Protein AF-A0A0V0THY7-F1 (afdb_monomer_lite)

Sequence (205 aa):
MLHLTCLDHGLHRIAEHIRCLFPDVDRLISNVKKVFLKAPSRVQLFKEMAPEIPLTPQPVLTRWGTWLSAVFYYAANFKKIQEIISCFEEEEESAAVKIIHEIMQKESLRCDLVFIANFANFVQAFTFLEIRSETLVDRLQVFDKVINNIHKIPGIVGEDIKTNKDLKEIKSIAEVLTGKSNAQLIGMNTESAVCFKYAPVTSAE

Radius of gyration: 20.31 Å; chains: 1; bounding box: 50×38×59 Å

Foldseek 3Di:
DCALCLLLVLLLVLLVVLCVVQVLLVLLLVLLLVVPVPDVVLVVLLCVLCVPQDPQQDDDPSDSLSSLVNLVSCLVCVVSVLVSLVVPPPPDDSPSSVSNNVSSPDPVNNVSSVLSVLQNLVSVLNVVSPDQPDDPVVNLVSSVVNLVSLCPRDDDSSVVSNPDPSSVQSVLLSCLLVPPPPRDHPPDDPVVSVCNVVPDSDDDD

pLDDT: mean 81.64, std 14.01, range [34.75, 96.56]

Structure (mmCIF, N/CA/C/O backbone):
data_AF-A0A0V0THY7-F1
#
_entry.id   AF-A0A0V0THY7-F1
#
loop_
_atom_site.group_PDB
_atom_site.id
_atom_site.type_symbol
_atom_site.label_atom_id
_atom_site.label_alt_id
_atom_site.label_comp_id
_atom_site.label_asym_id
_atom_site.label_entity_id
_atom_site.label_seq_id
_atom_site.pdbx_PDB_ins_code
_atom_site.Cartn_x
_atom_site.Cartn_y
_atom_site.Cartn_z
_atom_site.occupancy
_atom_site.B_iso_or_equiv
_atom_site.auth_seq_id
_atom_site.auth_comp_id
_atom_site.auth_asym_id
_atom_site.auth_atom_id
_atom_site.pdbx_PDB_model_num
ATOM 1 N N . MET A 1 1 ? 24.610 -14.086 -8.413 1.00 42.88 1 MET A N 1
ATOM 2 C CA . MET A 1 1 ? 23.145 -14.051 -8.191 1.00 42.88 1 MET A CA 1
ATOM 3 C C . MET A 1 1 ? 22.636 -12.601 -8.194 1.00 42.88 1 MET A C 1
ATOM 5 O O . MET A 1 1 ? 22.055 -12.150 -7.221 1.00 42.88 1 MET A O 1
ATOM 9 N N . LEU A 1 2 ? 22.914 -11.839 -9.262 1.00 39.69 2 LEU A N 1
ATOM 10 C CA . LEU A 1 2 ? 22.803 -10.366 -9.269 1.00 39.69 2 LEU A CA 1
ATOM 11 C C . LEU A 1 2 ? 21.855 -9.829 -10.362 1.00 39.69 2 LEU A C 1
ATOM 13 O O . LEU A 1 2 ? 21.766 -8.625 -10.550 1.00 39.69 2 LEU A O 1
ATOM 17 N N . HIS A 1 3 ? 21.156 -10.705 -11.097 1.00 52.78 3 HIS A N 1
ATOM 18 C CA . HIS A 1 3 ? 20.514 -10.328 -12.366 1.00 52.78 3 HIS A CA 1
ATOM 19 C C . HIS A 1 3 ? 18.993 -10.123 -12.276 1.00 52.78 3 HIS A C 1
ATOM 21 O O . HIS A 1 3 ? 18.486 -9.119 -12.767 1.00 52.78 3 HIS A O 1
ATOM 27 N N . LEU A 1 4 ? 18.260 -11.002 -11.582 1.00 49.53 4 LEU A N 1
ATOM 28 C CA . LEU A 1 4 ? 16.831 -10.799 -11.293 1.00 49.53 4 LEU A CA 1
ATOM 29 C C . LEU A 1 4 ? 16.615 -9.794 -10.152 1.00 49.53 4 LEU A C 1
ATOM 31 O O . LEU A 1 4 ? 15.640 -9.044 -10.144 1.00 49.53 4 LEU A O 1
ATOM 35 N N . THR A 1 5 ? 17.585 -9.726 -9.238 1.00 55.22 5 THR A N 1
ATOM 36 C CA . THR A 1 5 ? 17.587 -8.772 -8.135 1.00 55.22 5 THR A CA 1
ATOM 37 C C . THR A 1 5 ? 17.574 -7.339 -8.639 1.00 55.22 5 THR A C 1
ATOM 39 O O . THR A 1 5 ? 16.954 -6.533 -7.990 1.00 55.22 5 THR A O 1
ATOM 42 N N . CYS A 1 6 ? 18.170 -6.975 -9.780 1.00 65.69 6 CYS A N 1
ATOM 43 C CA . CYS A 1 6 ? 18.199 -5.566 -10.206 1.00 65.69 6 CYS A CA 1
ATOM 44 C C . CYS A 1 6 ? 16.826 -5.016 -10.629 1.00 65.69 6 CYS A C 1
ATOM 46 O O . CYS A 1 6 ? 16.474 -3.912 -10.219 1.00 65.69 6 CYS A O 1
ATOM 48 N N . LEU A 1 7 ? 16.043 -5.770 -11.413 1.00 71.75 7 LEU A N 1
ATOM 49 C CA . LEU A 1 7 ? 14.697 -5.340 -11.826 1.00 71.75 7 LEU A CA 1
ATOM 50 C C . LEU A 1 7 ? 13.728 -5.366 -10.645 1.00 71.75 7 LEU A C 1
ATOM 52 O O . LEU A 1 7 ? 12.996 -4.405 -10.425 1.00 71.75 7 LEU A O 1
ATOM 56 N N . ASP A 1 8 ? 13.762 -6.448 -9.866 1.00 73.06 8 ASP A N 1
ATOM 57 C CA . ASP A 1 8 ? 12.904 -6.601 -8.698 1.00 73.06 8 ASP A CA 1
ATOM 58 C C . ASP A 1 8 ? 13.264 -5.591 -7.598 1.00 73.06 8 ASP A C 1
ATOM 60 O O . ASP A 1 8 ? 12.396 -4.902 -7.075 1.00 73.06 8 ASP A O 1
ATOM 64 N N . HIS A 1 9 ? 14.551 -5.398 -7.302 1.00 76.12 9 HIS A N 1
ATOM 65 C CA . HIS A 1 9 ? 15.022 -4.388 -6.349 1.00 76.12 9 HIS A CA 1
ATOM 66 C C . HIS A 1 9 ? 14.710 -2.973 -6.827 1.00 76.12 9 HIS A C 1
ATOM 68 O O . HIS A 1 9 ? 14.310 -2.128 -6.032 1.00 76.12 9 HIS A O 1
ATOM 74 N N . GLY A 1 10 ? 14.849 -2.706 -8.125 1.00 79.25 10 GLY A N 1
ATOM 75 C CA . GLY A 1 10 ? 14.440 -1.439 -8.705 1.00 79.25 10 GLY A CA 1
ATOM 76 C C . GLY A 1 10 ? 12.942 -1.182 -8.526 1.00 79.25 10 GLY A C 1
ATOM 77 O O . GLY A 1 10 ? 12.543 -0.109 -8.071 1.00 79.25 10 GLY A O 1
ATOM 78 N N . LEU A 1 11 ? 12.107 -2.184 -8.812 1.00 81.81 11 LEU A N 1
ATOM 79 C CA . LEU A 1 11 ? 10.667 -2.088 -8.609 1.00 81.81 11 LEU A CA 1
ATOM 80 C C . LEU A 1 11 ? 10.317 -1.909 -7.124 1.00 81.81 11 LEU A C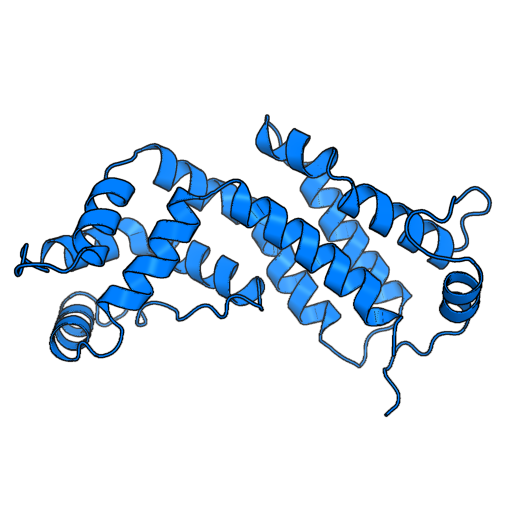 1
ATOM 82 O O . LEU A 1 11 ? 9.481 -1.068 -6.800 1.00 81.81 11 LEU A O 1
ATOM 86 N N . HIS A 1 12 ? 11.003 -2.619 -6.223 1.00 83.25 12 HIS A N 1
ATOM 87 C CA . HIS A 1 12 ? 10.893 -2.447 -4.773 1.00 83.25 12 HIS A CA 1
ATOM 88 C C . HIS A 1 12 ? 11.273 -1.029 -4.323 1.00 83.25 12 HIS A C 1
ATOM 90 O O . HIS A 1 12 ? 10.599 -0.472 -3.462 1.00 83.25 12 HIS A O 1
ATOM 96 N N . ARG A 1 13 ? 12.304 -0.410 -4.909 1.00 85.19 13 ARG A N 1
ATOM 97 C CA . ARG A 1 13 ? 12.695 0.975 -4.594 1.00 85.19 13 ARG A CA 1
ATOM 98 C C . ARG A 1 13 ? 11.653 1.993 -5.055 1.00 85.19 13 ARG A C 1
ATOM 100 O O . ARG A 1 13 ? 11.342 2.916 -4.307 1.00 85.19 13 ARG A O 1
ATOM 107 N N . ILE A 1 14 ? 11.062 1.804 -6.237 1.00 87.75 14 ILE A N 1
ATOM 108 C CA . ILE A 1 14 ? 9.940 2.636 -6.709 1.00 87.75 14 ILE A CA 1
ATOM 109 C C . I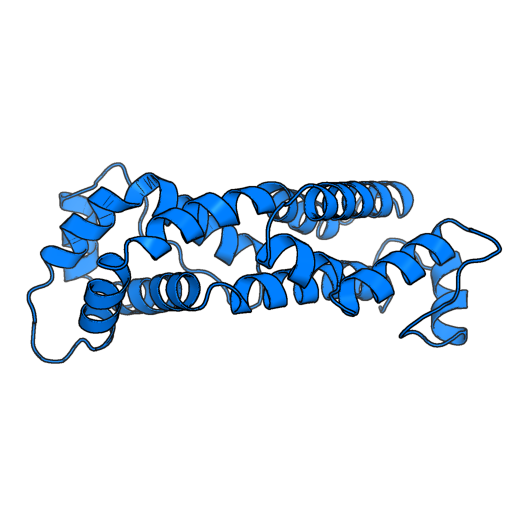LE A 1 14 ? 8.736 2.487 -5.773 1.00 87.75 14 ILE A C 1
ATOM 111 O O . ILE A 1 14 ? 8.129 3.474 -5.370 1.00 87.75 14 ILE A O 1
ATOM 115 N N . ALA A 1 15 ? 8.405 1.251 -5.414 1.00 88.62 15 ALA A N 1
ATOM 116 C CA . ALA A 1 15 ? 7.354 0.918 -4.463 1.00 88.62 15 ALA A CA 1
ATOM 117 C C . ALA A 1 15 ? 7.559 1.594 -3.095 1.00 88.62 15 ALA A C 1
ATOM 119 O O . ALA A 1 15 ? 6.645 2.204 -2.538 1.00 88.62 15 ALA A O 1
ATOM 120 N N . GLU A 1 16 ? 8.780 1.532 -2.574 1.00 89.56 16 GLU A N 1
ATOM 121 C CA . GLU A 1 16 ? 9.154 2.180 -1.322 1.00 89.56 16 GLU A CA 1
ATOM 122 C C . GLU A 1 16 ? 9.045 3.705 -1.414 1.00 89.56 16 GLU A C 1
ATOM 124 O O . GLU A 1 16 ? 8.504 4.345 -0.514 1.00 89.56 16 GLU A O 1
ATOM 129 N N . HIS A 1 17 ? 9.471 4.293 -2.535 1.00 91.12 17 HIS A N 1
ATOM 130 C CA . HIS A 1 17 ? 9.281 5.718 -2.799 1.00 91.12 17 HIS A CA 1
ATOM 131 C C . HIS A 1 17 ? 7.798 6.100 -2.781 1.00 91.12 17 HIS A C 1
ATOM 133 O O . HIS A 1 17 ? 7.419 7.036 -2.085 1.00 91.12 17 HIS A O 1
ATOM 139 N N . ILE A 1 18 ? 6.938 5.328 -3.455 1.00 91.38 18 ILE A N 1
ATOM 140 C CA . ILE A 1 18 ? 5.481 5.528 -3.431 1.00 91.38 18 ILE A CA 1
ATOM 141 C C . ILE A 1 18 ? 4.950 5.467 -1.996 1.00 91.38 18 ILE A C 1
ATOM 143 O O . ILE A 1 18 ? 4.190 6.342 -1.597 1.00 91.38 18 ILE A O 1
ATOM 147 N N . ARG A 1 19 ? 5.363 4.480 -1.192 1.00 92.25 19 ARG A N 1
ATOM 148 C CA . ARG A 1 19 ? 4.960 4.369 0.222 1.00 92.25 19 ARG A CA 1
ATOM 149 C C . ARG A 1 19 ? 5.307 5.637 1.010 1.00 92.25 19 ARG A C 1
ATOM 151 O O . ARG A 1 19 ? 4.474 6.129 1.769 1.00 92.25 19 ARG A O 1
ATOM 158 N N . CYS A 1 20 ? 6.498 6.192 0.790 1.00 92.44 20 CYS A N 1
ATOM 159 C CA . CYS A 1 20 ? 6.954 7.430 1.426 1.00 92.44 20 CYS A CA 1
ATOM 160 C C . CYS A 1 20 ? 6.138 8.670 1.024 1.00 92.44 20 CYS A C 1
ATOM 162 O O . CYS A 1 20 ? 6.066 9.613 1.810 1.00 92.44 20 CYS A O 1
ATOM 164 N N . LEU A 1 21 ? 5.491 8.667 -0.147 1.00 94.06 21 LEU A N 1
ATOM 165 C CA . LEU A 1 21 ? 4.584 9.743 -0.569 1.00 94.06 21 LEU A CA 1
ATOM 166 C C . LEU A 1 21 ? 3.245 9.728 0.188 1.00 94.06 21 LEU A C 1
ATOM 168 O O . LEU A 1 21 ? 2.545 10.738 0.187 1.00 94.06 21 LEU A O 1
ATOM 172 N N . PHE A 1 22 ? 2.906 8.628 0.874 1.00 95.50 22 PHE A N 1
ATOM 173 C CA . PHE A 1 22 ? 1.650 8.459 1.619 1.00 95.50 22 PHE A CA 1
ATOM 174 C C . PHE A 1 22 ? 1.883 8.136 3.106 1.00 95.50 22 PHE A C 1
ATOM 176 O O . PHE A 1 22 ? 1.467 7.078 3.598 1.00 95.50 22 PHE A O 1
ATOM 183 N N . PRO A 1 23 ? 2.523 9.042 3.869 1.00 95.38 23 PRO A N 1
ATOM 184 C CA . PRO A 1 23 ? 2.918 8.775 5.250 1.00 95.38 23 PRO A CA 1
ATOM 185 C C . PRO A 1 23 ? 1.729 8.518 6.185 1.00 95.38 23 PRO A C 1
ATOM 187 O O . PRO A 1 23 ? 1.851 7.732 7.120 1.00 95.38 23 PRO A O 1
ATOM 190 N N . ASP A 1 24 ? 0.566 9.134 5.949 1.00 96.50 24 ASP A N 1
ATOM 191 C CA . ASP A 1 24 ? -0.627 8.889 6.769 1.00 96.50 24 ASP A CA 1
ATOM 192 C C . ASP A 1 24 ? -1.212 7.488 6.539 1.00 96.50 24 ASP A C 1
ATOM 194 O O . ASP A 1 24 ? -1.604 6.826 7.501 1.00 96.50 24 ASP A O 1
ATOM 198 N N . VAL A 1 25 ? -1.200 6.988 5.298 1.00 95.75 25 VAL A N 1
ATOM 199 C CA . VAL A 1 25 ? -1.612 5.609 4.983 1.00 95.75 25 VAL A CA 1
ATOM 200 C C . VAL A 1 25 ? -0.653 4.606 5.626 1.00 95.75 25 VAL A C 1
ATOM 202 O O . VAL A 1 25 ? -1.084 3.630 6.242 1.00 95.75 25 VAL A O 1
ATOM 205 N N . ASP A 1 26 ? 0.652 4.864 5.555 1.00 94.94 26 ASP A N 1
ATOM 206 C CA . ASP A 1 26 ? 1.656 4.009 6.188 1.00 94.94 26 ASP A CA 1
ATOM 207 C C . ASP A 1 26 ? 1.546 4.000 7.724 1.00 94.94 26 ASP A C 1
ATOM 209 O O . ASP A 1 26 ? 1.578 2.944 8.375 1.00 94.94 26 ASP A O 1
ATOM 213 N N . ARG A 1 27 ? 1.327 5.175 8.325 1.00 95.06 27 ARG A N 1
ATOM 214 C CA . ARG A 1 27 ? 1.059 5.308 9.762 1.00 95.06 27 ARG A CA 1
ATOM 215 C C . ARG A 1 27 ? -0.236 4.608 10.159 1.00 95.06 27 ARG A C 1
ATOM 217 O O . ARG A 1 27 ? -0.250 3.967 11.208 1.00 95.06 27 ARG A O 1
ATOM 224 N N . LEU A 1 28 ? -1.293 4.682 9.351 1.00 95.06 28 LEU A N 1
ATOM 225 C CA . LEU A 1 28 ? -2.534 3.952 9.601 1.00 95.06 28 LEU A CA 1
ATOM 226 C C . LEU A 1 28 ? -2.258 2.446 9.672 1.00 95.06 28 LEU A C 1
ATOM 228 O O . LEU A 1 28 ? -2.525 1.812 10.691 1.00 95.06 28 LEU A O 1
ATOM 232 N N . ILE A 1 29 ? -1.672 1.889 8.613 1.00 93.31 29 ILE A N 1
ATOM 233 C CA . ILE A 1 29 ? -1.407 0.453 8.479 1.00 93.31 29 ILE A CA 1
ATOM 234 C C . ILE A 1 29 ? -0.552 -0.062 9.645 1.00 93.31 29 ILE A C 1
ATOM 236 O O . ILE A 1 29 ? -0.879 -1.074 10.275 1.00 93.31 29 ILE A O 1
ATOM 240 N N . SER A 1 30 ? 0.537 0.642 9.956 1.00 92.50 30 SER A N 1
ATOM 241 C CA . SER A 1 30 ? 1.466 0.242 11.015 1.00 92.50 30 SER A CA 1
ATOM 242 C C . SER A 1 30 ? 0.859 0.341 12.417 1.00 92.50 30 SER A C 1
ATOM 244 O O . SER A 1 30 ? 1.149 -0.513 13.257 1.00 92.50 30 SER A O 1
ATOM 246 N N . ASN A 1 31 ? 0.008 1.334 12.695 1.00 92.94 31 ASN A N 1
ATOM 247 C CA . ASN A 1 31 ? -0.620 1.473 14.011 1.00 92.94 31 ASN A CA 1
ATOM 248 C C . ASN A 1 31 ? -1.821 0.547 14.186 1.00 92.94 31 ASN A C 1
ATOM 250 O O . ASN A 1 31 ? -1.950 -0.039 15.258 1.00 92.94 31 ASN A O 1
ATOM 254 N N . VAL A 1 32 ? -2.641 0.320 13.154 1.00 91.38 32 VAL A N 1
ATOM 255 C CA . VAL A 1 32 ? -3.732 -0.664 13.240 1.00 91.38 32 VAL A CA 1
ATOM 256 C C . VAL A 1 32 ? -3.167 -2.049 13.551 1.00 91.38 32 VAL A C 1
ATOM 258 O O . VAL A 1 32 ? -3.656 -2.730 14.451 1.00 91.38 32 VAL A O 1
ATOM 261 N N . LYS A 1 33 ? -2.057 -2.428 12.904 1.00 89.25 33 LYS A N 1
ATOM 262 C CA . LYS A 1 33 ? -1.319 -3.649 13.246 1.00 89.25 33 LYS A CA 1
ATOM 263 C C . LYS A 1 33 ? -0.993 -3.730 14.742 1.00 89.25 33 LYS A C 1
ATOM 265 O O . LYS A 1 33 ? -1.234 -4.771 15.343 1.00 89.25 33 LYS A O 1
ATOM 270 N N . LYS A 1 34 ? -0.490 -2.650 15.354 1.00 89.88 34 LYS A N 1
ATOM 271 C CA . LYS A 1 34 ? -0.167 -2.607 16.794 1.00 89.88 34 LYS A CA 1
ATOM 272 C C . LYS A 1 34 ? -1.400 -2.751 17.683 1.00 89.88 34 LYS A C 1
ATOM 274 O O . LYS A 1 34 ? -1.302 -3.409 18.709 1.00 89.88 34 LYS A O 1
ATOM 279 N N . VAL A 1 35 ? -2.537 -2.166 17.299 1.00 89.75 35 VAL A N 1
ATOM 280 C CA . VAL A 1 35 ? -3.776 -2.211 18.096 1.00 89.75 35 VAL A CA 1
ATOM 281 C C . VAL A 1 35 ? -4.291 -3.636 18.273 1.00 89.75 35 VAL A C 1
ATOM 283 O O . VAL A 1 35 ? -4.755 -3.979 19.358 1.00 89.75 35 VAL A O 1
ATOM 286 N N . PHE A 1 36 ? -4.175 -4.465 17.236 1.00 89.25 36 PHE A N 1
ATOM 287 C CA . PHE A 1 36 ? -4.632 -5.857 17.265 1.00 89.25 36 PHE A CA 1
ATOM 288 C C . PHE A 1 36 ? -3.540 -6.854 17.675 1.00 89.25 36 PHE A C 1
ATOM 290 O O . PHE A 1 36 ? -3.838 -7.997 18.031 1.00 89.25 36 PHE A O 1
ATOM 297 N N . LEU A 1 37 ? -2.267 -6.449 17.645 1.00 87.00 37 LEU A N 1
ATOM 298 C CA . LEU A 1 37 ? -1.152 -7.313 18.010 1.00 87.00 37 LEU A CA 1
ATOM 299 C C . LEU A 1 37 ? -1.196 -7.632 19.509 1.00 87.00 37 LEU A C 1
ATOM 301 O O . LEU A 1 37 ? -1.046 -6.745 20.341 1.00 87.00 37 LEU A O 1
ATOM 305 N N . LYS A 1 38 ? -1.338 -8.920 19.848 1.00 82.00 38 LYS A N 1
ATOM 306 C CA . LYS A 1 38 ? -1.405 -9.414 21.239 1.00 82.00 38 LYS A CA 1
ATOM 307 C C . LYS A 1 38 ? -2.564 -8.825 22.064 1.00 82.00 38 LYS A C 1
ATOM 309 O O . LYS A 1 38 ? -2.467 -8.781 23.285 1.00 82.00 38 LYS A O 1
ATOM 314 N N . ALA A 1 39 ? -3.668 -8.438 21.422 1.00 88.00 39 ALA A N 1
ATOM 315 C CA . ALA A 1 39 ? -4.869 -7.945 22.099 1.00 88.00 39 ALA A CA 1
ATOM 316 C C . ALA A 1 39 ? -6.086 -8.852 21.812 1.00 88.00 39 ALA A C 1
ATOM 318 O O . ALA A 1 39 ? -6.900 -8.527 20.944 1.00 88.00 39 ALA A O 1
ATOM 319 N N . PRO A 1 40 ? -6.230 -10.005 22.505 1.00 91.19 40 PRO A N 1
ATOM 320 C CA . PRO A 1 40 ? -7.312 -10.957 22.246 1.00 91.19 40 PRO A CA 1
ATOM 321 C C . PRO A 1 40 ? -8.711 -10.352 22.387 1.00 91.19 40 PRO A C 1
ATOM 323 O O . PRO A 1 40 ? -9.574 -10.658 21.574 1.00 91.19 40 PRO A O 1
ATOM 326 N N . SER A 1 41 ? -8.920 -9.457 23.360 1.00 91.75 41 SER A N 1
ATOM 327 C CA . SER A 1 41 ? -10.195 -8.753 23.559 1.00 91.75 41 SER A CA 1
ATOM 328 C C . SER A 1 41 ? -10.578 -7.903 22.345 1.00 91.75 41 SER A C 1
ATOM 330 O O . SER A 1 41 ? -11.692 -8.004 21.843 1.00 91.75 41 SER A O 1
ATOM 332 N N . ARG A 1 42 ? -9.629 -7.133 21.800 1.00 91.56 42 ARG A N 1
ATOM 333 C CA . ARG A 1 42 ? -9.838 -6.301 20.602 1.00 91.56 42 ARG A CA 1
ATOM 334 C C . ARG A 1 42 ? -10.077 -7.143 19.351 1.00 91.56 42 ARG A C 1
ATOM 336 O O . ARG A 1 42 ? -10.904 -6.792 18.517 1.00 91.56 42 ARG A O 1
ATOM 343 N N . VAL A 1 43 ? -9.378 -8.273 19.230 1.00 93.81 43 VAL A N 1
ATOM 344 C CA . VAL A 1 43 ? -9.596 -9.251 18.151 1.00 93.81 43 VAL A CA 1
ATOM 345 C C . VAL A 1 43 ? -10.980 -9.896 18.251 1.00 93.81 43 VAL A C 1
ATOM 347 O O . VAL A 1 43 ? -11.623 -10.110 17.226 1.00 93.81 43 VAL A O 1
ATOM 350 N N . GLN A 1 44 ? -11.438 -10.207 19.463 1.00 94.50 44 GLN A N 1
ATOM 351 C CA . GLN A 1 44 ? -12.761 -10.774 19.697 1.00 94.50 44 GLN A CA 1
ATOM 352 C C . GLN A 1 44 ? -13.858 -9.769 19.327 1.00 94.50 44 GLN A C 1
ATOM 354 O O . GLN A 1 44 ? -14.715 -10.098 18.510 1.00 94.50 44 GLN A O 1
ATOM 359 N N . LEU A 1 45 ? -13.753 -8.523 19.804 1.00 94.00 45 LEU A N 1
ATOM 360 C CA . LEU A 1 45 ? -14.685 -7.450 19.446 1.00 94.00 45 LEU A CA 1
ATOM 361 C C . LEU A 1 45 ? -14.749 -7.231 17.929 1.00 94.00 45 LEU A C 1
ATOM 363 O O . LEU A 1 45 ? -15.830 -7.109 17.359 1.00 94.00 45 LEU A O 1
ATOM 367 N N . PHE A 1 46 ? -13.595 -7.234 17.254 1.00 95.44 46 PHE A N 1
ATOM 368 C CA . PHE A 1 46 ? -13.538 -7.125 15.796 1.00 95.44 46 PHE A CA 1
ATOM 369 C C . PHE A 1 46 ? -14.392 -8.202 15.116 1.00 95.44 46 PHE A C 1
ATOM 371 O O . PHE A 1 46 ? -15.200 -7.890 14.243 1.00 95.44 46 PHE A O 1
ATOM 378 N N . LYS A 1 47 ? -14.220 -9.469 15.515 1.00 96.00 47 LYS A N 1
ATOM 379 C CA . LYS A 1 47 ? -14.949 -10.605 14.930 1.00 96.00 47 LYS A CA 1
ATOM 380 C C . LYS A 1 47 ? -16.447 -10.546 15.214 1.00 96.00 47 LYS A C 1
ATOM 382 O O . LYS A 1 47 ? -17.228 -10.990 14.383 1.00 96.00 47 LYS A O 1
ATOM 387 N N . GLU A 1 48 ? -16.846 -10.005 16.359 1.00 96.56 48 GLU A N 1
ATOM 388 C CA . GLU A 1 48 ? -18.256 -9.822 16.715 1.00 96.56 48 GLU A CA 1
ATOM 389 C C . GLU A 1 48 ? -18.912 -8.709 15.888 1.00 96.56 48 GLU A C 1
ATOM 391 O O . GLU A 1 48 ? -20.022 -8.877 15.389 1.00 96.56 48 GLU A O 1
ATOM 396 N N . MET A 1 49 ? -18.214 -7.587 15.688 1.00 95.94 49 MET A N 1
ATOM 397 C CA . MET A 1 49 ? -18.732 -6.441 14.930 1.00 95.94 49 MET A CA 1
ATOM 398 C C . MET A 1 49 ? -18.674 -6.626 13.407 1.00 95.94 49 MET A C 1
ATOM 400 O O . MET A 1 49 ? -19.439 -5.990 12.675 1.00 95.94 49 MET A O 1
ATOM 404 N N . ALA A 1 50 ? -17.737 -7.440 12.920 1.00 95.81 50 ALA A N 1
ATOM 405 C CA . ALA A 1 50 ? -17.487 -7.658 11.501 1.00 95.81 50 ALA A CA 1
ATOM 406 C C . ALA A 1 50 ? -17.083 -9.118 11.205 1.00 95.81 50 ALA A C 1
ATOM 408 O O . ALA A 1 50 ? -15.955 -9.362 10.773 1.00 95.81 50 ALA A O 1
ATOM 409 N N . PRO A 1 51 ? -17.991 -10.094 11.394 1.00 94.81 51 PRO A N 1
ATOM 410 C CA . PRO A 1 51 ? -17.676 -11.519 11.237 1.00 94.81 51 PRO A CA 1
ATOM 411 C C . PRO A 1 51 ? -17.249 -11.900 9.811 1.00 94.81 51 PRO A C 1
ATOM 413 O O . PRO A 1 51 ? -16.427 -12.796 9.636 1.00 94.81 51 PRO A O 1
ATOM 416 N N . GLU A 1 52 ? -17.756 -11.187 8.803 1.00 95.31 52 GLU A N 1
ATOM 417 C CA . GLU A 1 52 ? -17.461 -11.426 7.382 1.00 95.31 52 GLU A CA 1
ATOM 418 C C . GLU A 1 52 ? -16.178 -10.730 6.895 1.00 95.31 52 GLU A C 1
ATOM 420 O O . GLU A 1 52 ? -15.733 -10.953 5.768 1.00 95.31 52 GLU A O 1
ATOM 425 N N . ILE A 1 53 ? -15.579 -9.857 7.713 1.00 94.19 53 ILE A N 1
ATOM 426 C CA . ILE A 1 53 ? -14.352 -9.144 7.350 1.00 94.19 53 ILE A CA 1
ATOM 427 C C . ILE A 1 53 ? -13.165 -9.905 7.951 1.00 94.19 53 ILE A C 1
ATOM 429 O O . ILE A 1 53 ? -13.132 -10.137 9.160 1.00 94.19 53 ILE A O 1
ATOM 433 N N . PRO A 1 54 ? -12.157 -10.294 7.148 1.00 92.81 54 PRO A N 1
ATOM 434 C CA . PRO A 1 54 ? -10.935 -10.881 7.682 1.00 92.81 54 PRO A CA 1
ATOM 435 C C . PRO A 1 54 ? -10.261 -9.943 8.687 1.00 92.81 54 PRO A C 1
ATOM 437 O O . PRO A 1 54 ? -10.345 -8.726 8.558 1.00 92.81 54 PRO A O 1
ATOM 440 N N . LEU A 1 55 ? -9.534 -10.493 9.661 1.00 89.81 55 LEU A N 1
ATOM 441 C CA . LEU A 1 55 ? -8.733 -9.664 10.562 1.00 89.81 55 LEU A CA 1
ATOM 442 C C . LEU A 1 55 ? -7.733 -8.800 9.791 1.00 89.81 55 LEU A C 1
ATOM 444 O O . LEU A 1 55 ? -7.283 -9.148 8.696 1.00 89.81 55 LEU A O 1
ATOM 448 N N . THR A 1 56 ? -7.353 -7.687 10.417 1.00 86.75 56 THR A N 1
ATOM 449 C CA . THR A 1 56 ? -6.468 -6.700 9.804 1.00 86.75 56 THR A CA 1
ATOM 450 C C . THR A 1 56 ? -5.179 -7.352 9.288 1.00 86.75 56 THR A C 1
ATOM 452 O O . THR A 1 56 ? -4.525 -8.117 10.013 1.00 86.75 56 THR A O 1
ATOM 455 N N . PRO A 1 57 ? -4.801 -7.080 8.024 1.00 85.56 57 PRO A N 1
ATOM 456 C CA . PRO A 1 57 ? -3.632 -7.693 7.425 1.00 85.56 57 PRO A CA 1
ATOM 457 C C . PRO A 1 57 ? -2.375 -7.281 8.185 1.00 85.56 57 PRO A C 1
ATOM 459 O O . PRO A 1 57 ? -2.271 -6.182 8.733 1.00 85.56 57 PRO A O 1
ATOM 462 N N . GLN A 1 58 ? -1.398 -8.181 8.196 1.00 81.94 58 GLN A N 1
ATOM 463 C CA . GLN A 1 58 ? -0.128 -8.007 8.889 1.00 81.94 58 GLN A CA 1
ATOM 464 C C . GLN A 1 58 ? 0.978 -7.810 7.850 1.00 81.94 58 GLN A C 1
ATOM 466 O O . GLN A 1 58 ? 1.698 -8.763 7.546 1.00 81.94 58 GLN A O 1
ATOM 471 N N . PRO A 1 59 ? 1.119 -6.602 7.271 1.00 79.38 59 PRO A N 1
ATOM 472 C CA . PRO A 1 59 ? 2.093 -6.387 6.220 1.00 79.38 59 PRO A CA 1
ATOM 473 C C . PRO A 1 59 ? 3.508 -6.617 6.738 1.00 79.38 59 PRO A C 1
ATOM 475 O O . PRO A 1 59 ? 3.856 -6.305 7.889 1.00 79.38 59 PRO A O 1
ATOM 478 N N . VAL A 1 60 ? 4.310 -7.193 5.852 1.00 76.75 60 VAL A N 1
ATOM 479 C CA . VAL A 1 60 ? 5.739 -7.399 6.021 1.00 76.75 60 VAL A CA 1
ATOM 480 C C . VAL A 1 60 ? 6.420 -6.221 5.342 1.00 76.75 60 VAL A C 1
ATOM 482 O O . VAL A 1 60 ? 6.249 -6.022 4.143 1.00 76.75 60 VAL A O 1
ATOM 485 N N . LEU A 1 61 ? 7.191 -5.442 6.105 1.00 67.44 61 LEU A N 1
ATOM 486 C CA . LEU A 1 61 ? 7.816 -4.204 5.615 1.00 67.44 61 LEU A CA 1
ATOM 487 C C . LEU A 1 61 ? 8.653 -4.426 4.350 1.00 67.44 61 LEU A C 1
ATOM 489 O O . LEU A 1 61 ? 8.657 -3.590 3.459 1.00 67.44 61 LEU A O 1
ATOM 493 N N . THR A 1 62 ? 9.318 -5.577 4.248 1.00 66.50 62 THR A N 1
ATOM 494 C CA . TH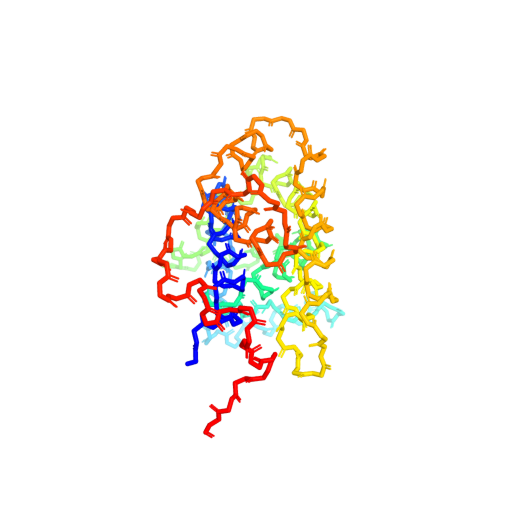R A 1 62 ? 10.185 -5.921 3.116 1.00 66.50 62 THR A CA 1
ATOM 495 C C . THR A 1 62 ? 9.438 -6.443 1.887 1.00 66.50 62 THR A C 1
ATOM 497 O O . THR A 1 62 ? 10.082 -6.746 0.891 1.00 66.50 62 THR A O 1
ATOM 500 N N . ARG A 1 63 ? 8.103 -6.577 1.931 1.00 77.00 63 ARG A N 1
ATOM 501 C CA . ARG A 1 63 ? 7.294 -7.117 0.825 1.00 77.00 63 ARG A CA 1
ATOM 502 C C . ARG A 1 63 ? 6.153 -6.177 0.477 1.00 77.00 63 ARG A C 1
ATOM 504 O O . ARG A 1 63 ? 5.073 -6.243 1.073 1.00 77.00 63 ARG A O 1
ATOM 511 N N . TRP A 1 64 ? 6.364 -5.339 -0.531 1.00 81.50 64 TRP A N 1
ATOM 512 C CA . TRP A 1 64 ? 5.424 -4.269 -0.864 1.00 81.50 64 TRP A CA 1
ATOM 513 C C . TRP A 1 64 ? 4.040 -4.758 -1.299 1.00 81.50 64 TRP A C 1
ATOM 515 O O . TRP A 1 64 ? 3.035 -4.118 -0.993 1.00 81.50 64 TRP A O 1
ATOM 525 N N . GLY A 1 65 ? 3.959 -5.947 -1.909 1.00 81.25 65 GLY A N 1
ATOM 526 C CA . GLY A 1 65 ? 2.678 -6.592 -2.213 1.00 81.25 65 GLY A CA 1
ATOM 527 C C . GLY A 1 65 ? 1.775 -6.726 -0.981 1.00 81.25 65 GLY A C 1
ATOM 528 O O . GLY A 1 65 ? 0.565 -6.515 -1.069 1.00 81.25 65 GLY A O 1
ATOM 529 N N . THR A 1 66 ? 2.352 -6.986 0.196 1.00 85.75 66 THR A N 1
ATOM 530 C CA . THR A 1 66 ? 1.585 -7.073 1.449 1.00 85.75 66 THR A CA 1
ATOM 531 C C . THR A 1 66 ? 1.097 -5.709 1.941 1.00 85.75 66 THR A C 1
ATOM 533 O O . THR A 1 66 ? -0.004 -5.623 2.482 1.00 85.75 66 THR A O 1
ATOM 536 N N . TRP A 1 67 ? 1.868 -4.640 1.714 1.00 90.56 67 TRP A N 1
ATOM 537 C CA . TRP A 1 67 ? 1.458 -3.273 2.040 1.00 90.56 67 TRP A CA 1
ATOM 538 C C . TRP A 1 67 ? 0.314 -2.807 1.134 1.00 90.56 67 TRP A C 1
ATOM 540 O O . TRP A 1 67 ? -0.708 -2.361 1.645 1.00 90.56 67 TRP A O 1
ATOM 550 N N . LEU A 1 68 ? 0.411 -3.014 -0.185 1.00 89.62 68 LEU A N 1
ATOM 551 C CA . LEU A 1 68 ? -0.689 -2.712 -1.113 1.00 89.62 68 LEU A CA 1
ATOM 552 C C . LEU A 1 68 ? -1.954 -3.517 -0.800 1.00 89.62 68 LEU A C 1
ATOM 554 O O . LEU A 1 68 ? -3.057 -2.976 -0.822 1.00 89.62 68 LEU A O 1
ATOM 558 N N . SER A 1 69 ? -1.800 -4.792 -0.442 1.00 88.19 69 SER A N 1
ATOM 559 C CA . SER A 1 69 ? -2.934 -5.623 -0.018 1.00 88.19 69 SER A CA 1
ATOM 560 C C . SER A 1 69 ? -3.609 -5.049 1.234 1.00 88.19 69 SER A C 1
ATOM 562 O O . SER A 1 69 ? -4.836 -5.040 1.329 1.00 88.19 69 SER A O 1
ATOM 564 N N . ALA A 1 70 ? -2.822 -4.511 2.175 1.00 92.00 70 ALA A N 1
ATOM 565 C CA . ALA A 1 70 ? -3.347 -3.803 3.337 1.00 92.00 70 ALA A CA 1
ATOM 566 C C . ALA A 1 70 ? -4.076 -2.511 2.948 1.00 92.00 70 ALA A C 1
ATOM 568 O O . ALA A 1 70 ? -5.170 -2.267 3.450 1.00 92.00 70 ALA A O 1
ATOM 569 N N . VAL A 1 71 ? -3.533 -1.724 2.016 1.00 93.25 71 VAL A N 1
ATOM 570 C CA . VAL A 1 71 ? -4.214 -0.532 1.485 1.00 93.25 71 VAL A CA 1
ATOM 571 C C . VAL A 1 71 ? -5.586 -0.891 0.913 1.00 93.25 71 VAL A C 1
ATOM 573 O O . VAL A 1 71 ? -6.575 -0.263 1.285 1.00 93.25 71 VAL A O 1
ATOM 576 N N . PHE A 1 72 ? -5.681 -1.930 0.075 1.00 91.38 72 PHE A N 1
ATOM 577 C CA . PHE A 1 72 ? -6.958 -2.353 -0.517 1.00 91.38 72 PHE A CA 1
ATOM 578 C C . PHE A 1 72 ? -7.949 -2.844 0.529 1.00 91.38 72 PHE A C 1
ATOM 580 O O . PHE A 1 72 ? -9.129 -2.502 0.465 1.00 91.38 72 PHE A O 1
ATOM 587 N N . TYR A 1 73 ? -7.468 -3.576 1.533 1.00 93.25 73 TYR A N 1
ATOM 588 C CA . TYR A 1 73 ? -8.279 -3.969 2.676 1.00 93.25 73 TYR A CA 1
ATOM 589 C C . TYR A 1 73 ? -8.870 -2.751 3.407 1.00 93.25 73 TYR A C 1
ATOM 591 O O . TYR A 1 73 ? -10.071 -2.728 3.680 1.00 93.25 73 TYR A O 1
ATOM 599 N N . TYR A 1 74 ? -8.063 -1.727 3.705 1.00 94.19 74 TYR A N 1
ATOM 600 C CA . TYR A 1 74 ? -8.550 -0.536 4.408 1.00 94.19 74 TYR A CA 1
ATOM 601 C C . TYR A 1 74 ? -9.457 0.324 3.534 1.00 94.19 74 TYR A C 1
ATOM 603 O O . TYR A 1 74 ? -10.448 0.841 4.040 1.00 94.19 74 TYR A O 1
ATOM 611 N N . ALA A 1 75 ? -9.176 0.442 2.236 1.00 93.81 75 ALA A N 1
ATOM 612 C CA . ALA A 1 75 ? -10.043 1.145 1.298 1.00 93.81 75 ALA A CA 1
ATOM 613 C C . ALA A 1 75 ? -11.435 0.490 1.219 1.00 93.81 75 ALA A C 1
ATOM 615 O O . ALA A 1 75 ? -12.447 1.183 1.305 1.00 93.81 75 ALA A O 1
ATOM 616 N N . ALA A 1 76 ? -11.489 -0.844 1.125 1.00 93.88 76 ALA A N 1
ATOM 617 C CA . ALA A 1 76 ? -12.741 -1.594 1.027 1.00 93.88 76 ALA A CA 1
ATOM 618 C C . ALA A 1 76 ? -13.561 -1.577 2.328 1.00 93.88 76 ALA A C 1
ATOM 620 O O . ALA A 1 76 ? -14.788 -1.544 2.286 1.00 93.88 76 ALA A O 1
ATOM 621 N N . ASN A 1 77 ? -12.891 -1.574 3.484 1.00 94.88 77 ASN A N 1
ATOM 622 C CA . ASN A 1 77 ? -13.538 -1.748 4.787 1.00 94.88 77 ASN A CA 1
ATOM 623 C C . ASN A 1 77 ? -13.530 -0.480 5.657 1.00 94.88 77 ASN A C 1
ATOM 625 O O . ASN A 1 77 ? -13.873 -0.550 6.836 1.00 94.88 77 ASN A O 1
ATOM 629 N N . PHE A 1 78 ? -13.157 0.680 5.100 1.00 94.06 78 PHE A N 1
ATOM 630 C CA . PHE A 1 78 ? -12.808 1.892 5.854 1.00 94.06 78 PHE A CA 1
ATOM 631 C C . PHE A 1 78 ? -13.800 2.238 6.969 1.00 94.06 78 PHE A C 1
ATOM 633 O O . PHE A 1 78 ? -13.405 2.369 8.125 1.00 94.06 78 PHE A O 1
ATOM 640 N N . LYS A 1 79 ? -15.094 2.346 6.635 1.00 94.38 79 LYS A N 1
ATOM 641 C CA . LYS A 1 79 ? -16.140 2.731 7.597 1.00 94.38 79 LYS A CA 1
ATOM 642 C C . LYS A 1 79 ? -16.263 1.727 8.741 1.00 94.38 79 LYS A C 1
ATOM 644 O O . LYS A 1 79 ? -16.301 2.128 9.895 1.00 94.38 79 LYS A O 1
ATOM 649 N N . LYS A 1 80 ? -16.259 0.428 8.430 1.00 96.06 80 LYS A N 1
ATOM 650 C CA . LYS A 1 80 ? -16.385 -0.621 9.447 1.00 96.06 80 LYS A CA 1
ATOM 651 C C . LYS A 1 80 ? -15.162 -0.665 10.364 1.00 96.06 80 LYS A C 1
ATOM 653 O O . LYS A 1 80 ? -15.312 -0.798 11.571 1.00 96.06 80 LYS A O 1
ATOM 658 N N . ILE A 1 81 ? -13.959 -0.500 9.809 1.00 94.00 81 ILE A N 1
ATOM 659 C CA . ILE A 1 81 ? -12.734 -0.408 10.614 1.00 94.00 81 ILE A CA 1
ATOM 660 C C . ILE A 1 81 ? -12.767 0.843 11.496 1.00 94.00 81 ILE A C 1
ATOM 662 O O . ILE A 1 81 ? -12.415 0.756 12.666 1.00 94.00 81 ILE A O 1
ATOM 666 N N . GLN A 1 82 ? -13.224 1.981 10.971 1.00 93.50 82 GLN A N 1
ATOM 667 C CA . GLN A 1 82 ? -13.380 3.211 11.747 1.00 93.50 82 GLN A CA 1
ATOM 668 C C . GLN A 1 82 ? -14.352 3.023 12.923 1.00 93.50 82 GLN A C 1
ATOM 670 O O . GLN A 1 82 ? -14.013 3.401 14.039 1.00 93.50 82 GLN A O 1
ATOM 675 N N . GLU A 1 83 ? -15.504 2.385 12.696 1.00 93.81 83 GLU A N 1
ATOM 676 C CA . GLU A 1 83 ? -16.474 2.043 13.750 1.00 93.81 83 GLU A CA 1
ATOM 677 C C . GLU A 1 83 ? -15.851 1.166 14.845 1.00 93.81 83 GLU A C 1
ATOM 679 O O . GLU A 1 83 ? -15.985 1.480 16.022 1.00 93.81 83 GLU A O 1
ATOM 684 N N . ILE A 1 84 ? -15.131 0.101 14.471 1.00 92.50 84 ILE A N 1
ATOM 685 C CA . ILE A 1 84 ? -14.475 -0.801 15.434 1.00 92.50 84 ILE A CA 1
ATOM 686 C C . ILE A 1 84 ? -13.422 -0.054 16.257 1.00 92.50 84 ILE A C 1
ATOM 688 O O . ILE A 1 84 ? -13.349 -0.233 17.469 1.00 92.50 84 ILE A O 1
ATOM 692 N N . ILE A 1 85 ? -12.609 0.789 15.612 1.00 91.31 85 ILE A N 1
ATOM 693 C CA . ILE A 1 85 ? -11.578 1.570 16.306 1.00 91.31 85 ILE A CA 1
ATOM 694 C C . ILE A 1 85 ? -12.221 2.546 17.300 1.00 91.31 85 ILE A C 1
ATOM 696 O O . ILE A 1 85 ? -11.703 2.693 18.397 1.00 91.31 85 ILE A O 1
ATOM 700 N N . SER A 1 86 ? -13.372 3.139 16.968 1.00 90.56 86 SER A N 1
ATOM 701 C CA . SER A 1 86 ? -14.159 3.981 17.886 1.00 90.56 86 SER A CA 1
ATOM 702 C C . SER A 1 86 ? -14.732 3.254 19.099 1.00 90.56 86 SER A C 1
ATOM 704 O O . SER A 1 86 ? -15.096 3.922 20.062 1.00 90.56 86 SER A O 1
ATOM 706 N N . CYS A 1 87 ? -14.811 1.922 19.081 1.00 90.31 87 CYS A N 1
ATOM 707 C CA . CYS A 1 87 ? -15.209 1.132 20.247 1.00 90.31 87 CYS A CA 1
ATOM 708 C C . CYS A 1 87 ? -14.046 0.816 21.187 1.00 90.31 87 CYS A C 1
ATOM 710 O O . CYS A 1 87 ? -14.278 0.355 22.303 1.00 90.31 87 CYS A O 1
ATOM 712 N N . PHE A 1 88 ? -12.804 1.033 20.759 1.00 87.00 88 PHE A N 1
ATOM 713 C CA . PHE A 1 88 ? -11.692 1.047 21.691 1.00 87.00 88 PHE A CA 1
ATOM 714 C C . PHE A 1 88 ? -11.793 2.381 22.414 1.00 87.00 88 PHE A C 1
ATOM 716 O O . PHE A 1 88 ? -11.435 3.415 21.853 1.00 87.00 88 PHE A O 1
ATOM 723 N N . GLU A 1 89 ? -12.367 2.354 23.623 1.00 69.00 89 GLU A N 1
ATOM 724 C CA . GLU A 1 89 ? -12.346 3.494 24.538 1.00 69.00 89 GLU A CA 1
ATOM 725 C C . GLU A 1 89 ? -10.926 4.087 24.547 1.00 69.00 89 GLU A C 1
ATOM 727 O O . GLU A 1 89 ? -9.945 3.394 24.239 1.00 69.00 89 GLU A O 1
ATOM 732 N N . GLU A 1 90 ? -10.778 5.354 24.933 1.00 61.88 90 GLU A N 1
ATOM 733 C CA . GLU A 1 90 ? -9.469 5.894 25.314 1.00 61.88 90 GLU A CA 1
ATOM 734 C C . GLU A 1 90 ? -8.945 5.196 26.592 1.00 61.88 90 GLU A C 1
ATOM 736 O O . GLU A 1 90 ? -8.495 5.861 27.518 1.00 61.88 90 GLU A O 1
ATOM 741 N N . GLU A 1 91 ? -9.024 3.857 26.666 1.00 53.88 91 GLU A N 1
ATOM 742 C CA . GLU A 1 91 ? -8.286 2.998 27.575 1.00 53.88 91 GLU A CA 1
ATOM 743 C C . GLU A 1 91 ? -6.875 3.560 27.632 1.00 53.88 91 GLU A C 1
ATOM 745 O O . GLU A 1 91 ? -6.164 3.630 26.615 1.00 53.88 91 GLU A O 1
ATOM 750 N N . GLU A 1 92 ? -6.547 4.056 28.819 1.00 53.31 92 GLU A N 1
ATOM 751 C CA . GLU A 1 92 ? -5.373 4.853 29.092 1.00 53.31 92 GLU A CA 1
ATOM 752 C C . GLU A 1 92 ? -4.149 4.259 28.367 1.00 53.31 92 GLU A C 1
ATOM 754 O O . GLU A 1 92 ? -3.781 3.097 28.527 1.00 53.31 92 GLU A O 1
ATOM 759 N N . GLU A 1 93 ? -3.555 5.097 27.509 1.00 56.91 93 GLU A N 1
ATOM 760 C CA . GLU A 1 93 ? -2.213 4.964 26.920 1.00 56.91 93 GLU A CA 1
ATOM 761 C C . GLU A 1 93 ? -1.998 4.140 25.637 1.00 56.91 93 GLU A C 1
ATOM 763 O O . GLU A 1 93 ? -0.847 4.022 25.200 1.00 56.91 93 GLU A O 1
ATOM 768 N N . SER A 1 94 ? -3.017 3.669 24.902 1.00 79.38 94 SER A N 1
ATOM 769 C CA . SER A 1 94 ? -2.720 3.165 23.544 1.00 79.38 94 SER A CA 1
ATOM 770 C C . SER A 1 94 ? -2.453 4.313 22.558 1.00 79.38 94 SER A C 1
ATOM 772 O O . SER A 1 94 ? -3.330 4.745 21.810 1.00 79.38 94 SER A O 1
ATOM 774 N N . ALA A 1 95 ? -1.203 4.786 22.502 1.00 88.00 95 ALA A N 1
ATOM 775 C CA . ALA A 1 95 ? -0.755 5.813 21.552 1.00 88.00 95 ALA A CA 1
ATOM 776 C C . ALA A 1 95 ? -1.101 5.456 20.092 1.00 88.00 95 ALA A C 1
ATOM 778 O O . ALA A 1 95 ? -1.384 6.335 19.283 1.00 88.00 95 ALA A O 1
ATOM 779 N N . ALA A 1 96 ? -1.135 4.160 19.762 1.00 90.69 96 ALA A N 1
ATOM 780 C CA . ALA A 1 96 ? -1.550 3.679 18.450 1.00 90.69 96 ALA A CA 1
ATOM 781 C C . ALA A 1 96 ? -3.027 3.989 18.144 1.00 90.69 96 ALA A C 1
ATOM 783 O O . ALA A 1 96 ? -3.311 4.440 17.039 1.00 90.69 96 ALA A O 1
ATOM 784 N N . VAL A 1 97 ? -3.944 3.799 19.102 1.00 90.44 97 VAL A N 1
ATOM 785 C CA . VAL A 1 97 ? -5.379 4.109 18.935 1.00 90.44 97 VAL A CA 1
ATOM 786 C C . VAL A 1 97 ? -5.576 5.607 18.699 1.00 90.44 97 VAL A C 1
ATOM 788 O O . VAL A 1 97 ? -6.237 5.987 17.735 1.00 90.44 97 VAL A O 1
ATOM 791 N N . LYS A 1 98 ? -4.901 6.459 19.486 1.00 90.62 98 LYS A N 1
ATOM 792 C CA . LYS A 1 98 ? -4.933 7.926 19.315 1.00 90.62 98 LYS A CA 1
ATOM 793 C C . LYS A 1 98 ? -4.466 8.354 17.921 1.00 90.62 98 LYS A C 1
ATOM 795 O O . LYS A 1 98 ? -5.172 9.079 17.225 1.00 90.62 98 LYS A O 1
ATOM 800 N N . ILE A 1 99 ? -3.327 7.823 17.469 1.00 92.88 99 ILE A N 1
ATOM 801 C CA . ILE A 1 99 ? -2.794 8.098 16.126 1.00 92.88 99 ILE A CA 1
ATOM 802 C C . ILE A 1 99 ? -3.780 7.667 15.031 1.00 92.88 99 ILE A C 1
ATOM 804 O O . ILE A 1 99 ? -3.964 8.390 14.053 1.00 92.88 99 ILE A O 1
ATOM 808 N N . ILE A 1 100 ? -4.408 6.494 15.162 1.00 93.31 100 ILE A N 1
ATOM 809 C CA . ILE A 1 100 ? -5.377 6.012 14.168 1.00 93.31 100 ILE A CA 1
ATOM 810 C C . ILE A 1 100 ? -6.600 6.925 14.129 1.00 93.31 100 ILE A C 1
ATOM 812 O O . ILE A 1 100 ? -7.032 7.280 13.034 1.00 93.31 100 ILE A O 1
ATOM 816 N N . HIS A 1 101 ? -7.126 7.338 15.286 1.00 91.44 101 HIS A N 1
ATOM 817 C CA . HIS A 1 101 ? -8.241 8.280 15.348 1.00 91.44 101 HIS A CA 1
ATOM 818 C C . HIS A 1 101 ? -7.925 9.579 14.620 1.00 91.44 101 HIS A C 1
ATOM 820 O O . HIS A 1 101 ? -8.681 9.957 13.728 1.00 91.44 101 HIS A O 1
ATOM 826 N N . GLU A 1 102 ? -6.795 10.215 14.934 1.00 92.62 102 GLU A N 1
ATOM 827 C CA . GLU A 1 102 ? -6.353 11.449 14.274 1.00 92.62 102 GLU A CA 1
ATOM 828 C C . GLU A 1 102 ? -6.255 11.281 12.753 1.00 92.62 102 GLU A C 1
ATOM 830 O O . GLU A 1 102 ? -6.755 12.108 11.991 1.00 92.62 102 GLU A O 1
ATOM 835 N N . ILE A 1 103 ? -5.631 10.190 12.297 1.00 95.38 103 ILE A N 1
ATOM 836 C CA . ILE A 1 103 ? -5.433 9.919 10.871 1.00 95.38 103 ILE A CA 1
ATOM 837 C C . ILE A 1 103 ? -6.772 9.674 10.167 1.00 95.38 103 ILE A C 1
ATOM 839 O O . ILE A 1 103 ? -7.006 10.237 9.101 1.00 95.38 103 ILE A O 1
ATOM 843 N N . MET A 1 104 ? -7.678 8.892 10.760 1.00 93.81 104 MET A N 1
ATOM 844 C CA . MET A 1 104 ? -8.980 8.564 10.165 1.00 93.81 104 MET A CA 1
ATOM 845 C C . MET A 1 104 ? -9.936 9.761 10.043 1.00 93.81 104 MET A C 1
ATOM 847 O O . MET A 1 104 ? -10.891 9.685 9.264 1.00 93.81 104 MET A O 1
ATOM 851 N N . GLN A 1 105 ? -9.693 10.859 10.769 1.00 91.88 105 GLN A N 1
ATOM 852 C CA . GLN A 1 105 ? -10.445 12.107 10.589 1.00 91.88 105 GLN A CA 1
ATOM 853 C C . GLN A 1 105 ? -9.992 12.917 9.368 1.00 91.88 105 GLN A C 1
ATOM 855 O O . GLN A 1 105 ? -10.739 13.772 8.893 1.00 91.88 105 GLN A O 1
ATOM 860 N N . LYS A 1 106 ? -8.799 12.654 8.821 1.00 95.06 106 LYS A N 1
ATOM 861 C CA . LYS A 1 106 ? -8.297 13.375 7.649 1.00 95.06 106 LYS A CA 1
ATOM 862 C C . LYS A 1 106 ? -9.092 12.984 6.409 1.00 95.06 106 LYS A C 1
ATOM 864 O O . LYS A 1 106 ? -9.115 11.822 6.008 1.00 95.06 106 LYS A O 1
ATOM 869 N N . GLU A 1 107 ? -9.705 13.965 5.754 1.00 91.75 107 GLU A N 1
ATOM 870 C CA . GLU A 1 107 ? -10.407 13.738 4.488 1.00 91.75 107 GLU A CA 1
ATOM 871 C C . GLU A 1 107 ? -9.453 13.225 3.397 1.00 91.75 107 GLU A C 1
ATOM 873 O O . GLU A 1 107 ? -9.800 12.300 2.659 1.00 91.75 107 GLU A O 1
ATOM 878 N N . SER A 1 108 ? -8.216 13.738 3.383 1.00 94.19 108 SER A N 1
ATOM 879 C CA . SER A 1 108 ? -7.164 13.336 2.444 1.00 94.19 108 SER A CA 1
ATOM 880 C C . SER A 1 108 ? -6.843 11.843 2.497 1.00 94.19 108 SER A C 1
ATOM 882 O O . SER A 1 108 ? -6.584 11.258 1.454 1.00 94.19 108 SER A O 1
ATOM 884 N N . LEU A 1 109 ? -6.957 11.190 3.661 1.00 96.00 109 LEU A N 1
ATOM 885 C CA . LEU A 1 109 ? -6.656 9.763 3.806 1.00 96.00 109 LEU A CA 1
ATOM 886 C C . LEU A 1 109 ? -7.511 8.895 2.876 1.00 96.00 109 LEU A C 1
ATOM 888 O O . LEU A 1 109 ? -7.022 7.923 2.307 1.00 96.00 109 LEU A O 1
ATOM 892 N N . ARG A 1 110 ? -8.797 9.230 2.715 1.00 93.62 110 ARG A N 1
ATOM 893 C CA . ARG A 1 110 ? -9.696 8.468 1.833 1.00 93.62 110 ARG A CA 1
ATOM 894 C C . ARG A 1 110 ? -9.280 8.635 0.375 1.00 93.62 110 ARG A C 1
ATOM 896 O O . ARG A 1 110 ? -9.248 7.652 -0.362 1.00 93.62 110 ARG A O 1
ATOM 903 N N . CYS A 1 111 ? -8.918 9.857 -0.013 1.00 93.25 111 CYS A N 1
ATOM 904 C CA . CYS A 1 111 ? -8.381 10.150 -1.337 1.00 93.25 111 CYS A CA 1
ATOM 905 C C . CYS A 1 111 ? -7.066 9.404 -1.580 1.00 93.25 111 CYS A C 1
ATOM 907 O O . CYS A 1 111 ? -6.913 8.805 -2.639 1.00 93.25 111 CYS A O 1
ATOM 909 N N . ASP A 1 112 ? -6.169 9.362 -0.594 1.00 95.81 112 ASP A N 1
ATOM 910 C CA . ASP A 1 112 ? -4.886 8.662 -0.678 1.00 95.81 112 ASP A CA 1
ATOM 911 C C . ASP A 1 112 ? -5.079 7.148 -0.842 1.00 95.81 112 ASP A C 1
ATOM 913 O O . ASP A 1 112 ? -4.493 6.541 -1.737 1.00 95.81 112 ASP A O 1
ATOM 917 N N . LEU A 1 113 ? -5.960 6.533 -0.041 1.00 94.31 113 LEU A N 1
ATOM 918 C CA . LEU A 1 113 ? -6.298 5.108 -0.152 1.00 94.31 113 LEU A CA 1
ATOM 919 C C . LEU A 1 113 ? -6.836 4.752 -1.548 1.00 94.31 113 LEU A C 1
ATOM 921 O O . LEU A 1 113 ? -6.444 3.734 -2.119 1.00 94.31 113 LEU A O 1
ATOM 925 N N . VAL A 1 114 ? -7.707 5.596 -2.112 1.00 91.69 114 VAL A N 1
ATOM 926 C CA . VAL A 1 114 ? -8.239 5.417 -3.473 1.00 91.69 114 VAL A CA 1
ATOM 927 C C . VAL A 1 114 ? -7.158 5.665 -4.522 1.00 91.69 114 VAL A C 1
ATOM 929 O O . VAL A 1 114 ? -7.052 4.909 -5.485 1.00 91.69 114 VAL A O 1
ATOM 932 N N . PHE A 1 115 ? -6.324 6.688 -4.343 1.00 92.81 115 PHE A N 1
ATOM 933 C CA . PHE A 1 115 ? -5.252 7.008 -5.278 1.00 92.81 115 PHE A CA 1
ATOM 934 C C . PHE A 1 115 ? -4.248 5.858 -5.386 1.00 92.81 115 PHE A C 1
ATOM 936 O O . PHE A 1 115 ? -3.847 5.499 -6.494 1.00 92.81 115 PHE A O 1
ATOM 943 N N . ILE A 1 116 ? -3.884 5.228 -4.266 1.00 92.00 116 ILE A N 1
ATOM 944 C CA . ILE A 1 116 ? -2.939 4.106 -4.252 1.00 92.00 116 ILE A CA 1
ATOM 945 C C . ILE A 1 116 ? -3.477 2.887 -5.033 1.00 92.00 116 ILE A C 1
ATOM 947 O O . ILE A 1 116 ? -2.690 2.080 -5.532 1.00 92.00 116 ILE A O 1
ATOM 951 N N . ALA A 1 117 ? -4.795 2.773 -5.249 1.00 85.31 117 ALA A N 1
ATOM 952 C CA . ALA A 1 117 ? -5.377 1.736 -6.110 1.00 85.31 117 ALA A CA 1
ATOM 953 C C . ALA A 1 117 ? -4.854 1.767 -7.556 1.00 85.31 117 ALA A C 1
ATOM 955 O O . ALA A 1 117 ? -4.824 0.727 -8.215 1.00 85.31 117 ALA A O 1
ATOM 956 N N . ASN A 1 118 ? -4.341 2.911 -8.026 1.00 87.38 118 ASN A N 1
ATOM 957 C CA . ASN A 1 118 ? -3.677 3.012 -9.329 1.00 87.38 118 ASN A CA 1
ATOM 958 C C . ASN A 1 118 ? -2.405 2.148 -9.438 1.00 87.38 118 ASN A C 1
ATOM 960 O O . ASN A 1 118 ? -1.954 1.876 -10.548 1.00 87.38 118 ASN A O 1
ATOM 964 N N . PHE A 1 119 ? -1.845 1.683 -8.315 1.00 87.06 119 PHE A N 1
ATOM 965 C CA . PHE A 1 119 ? -0.662 0.820 -8.273 1.00 87.06 119 PHE A CA 1
ATOM 966 C C . PHE A 1 119 ? -0.994 -0.675 -8.128 1.00 87.06 119 PHE A C 1
ATOM 968 O O . PHE A 1 119 ? -0.092 -1.483 -7.918 1.00 87.06 119 PHE A O 1
ATOM 975 N N . ALA A 1 120 ? -2.259 -1.096 -8.258 1.00 83.75 120 ALA A N 1
ATOM 976 C CA . ALA A 1 120 ? -2.654 -2.505 -8.106 1.00 83.75 120 ALA A CA 1
ATOM 977 C C . ALA A 1 120 ? -1.907 -3.475 -9.037 1.00 83.75 120 ALA A C 1
ATOM 979 O O . ALA A 1 120 ? -1.625 -4.617 -8.670 1.00 83.75 120 ALA A O 1
ATOM 980 N N . ASN A 1 121 ? -1.519 -3.012 -10.224 1.00 82.25 121 ASN A N 1
ATOM 981 C CA . ASN A 1 121 ? -0.720 -3.774 -11.181 1.00 82.25 121 ASN A CA 1
ATOM 982 C C . ASN A 1 121 ? 0.682 -4.133 -10.662 1.00 82.25 121 ASN A C 1
ATOM 984 O O . ASN A 1 121 ? 1.267 -5.102 -11.138 1.00 82.25 121 ASN A O 1
ATOM 988 N N . PHE A 1 122 ? 1.228 -3.391 -9.696 1.00 82.38 122 PHE A N 1
ATOM 989 C CA . PHE A 1 122 ? 2.510 -3.745 -9.098 1.00 82.38 122 PHE A CA 1
ATOM 990 C C . PHE A 1 122 ? 2.414 -5.023 -8.270 1.00 82.38 122 PHE A C 1
ATOM 992 O O . PHE A 1 122 ? 3.370 -5.782 -8.267 1.00 82.38 122 PHE A O 1
ATOM 999 N N . VAL A 1 123 ? 1.284 -5.300 -7.602 1.00 79.94 123 VAL A N 1
ATOM 1000 C CA . VAL A 1 123 ? 1.111 -6.564 -6.858 1.00 79.94 123 VAL A CA 1
ATOM 1001 C C . VAL A 1 123 ? 1.298 -7.745 -7.804 1.00 79.94 123 VAL A C 1
ATOM 1003 O O . VAL A 1 123 ? 2.080 -8.647 -7.526 1.00 79.94 123 VAL A O 1
ATOM 1006 N N . GLN A 1 124 ? 0.643 -7.683 -8.966 1.00 80.00 124 GLN A N 1
ATOM 1007 C CA . GLN A 1 124 ? 0.774 -8.699 -10.009 1.00 80.00 124 GLN A CA 1
ATOM 1008 C C . GLN A 1 124 ? 2.204 -8.760 -10.554 1.00 80.00 124 GLN A C 1
ATOM 1010 O O . GLN A 1 124 ? 2.717 -9.850 -10.785 1.00 80.00 124 GLN A O 1
ATOM 1015 N N . ALA A 1 125 ? 2.861 -7.608 -10.722 1.00 82.31 125 ALA A N 1
ATOM 1016 C CA . ALA A 1 125 ? 4.244 -7.553 -11.178 1.00 82.31 125 ALA A CA 1
ATOM 1017 C C . ALA A 1 125 ? 5.216 -8.198 -10.180 1.00 82.31 125 ALA A C 1
ATOM 1019 O O . ALA A 1 125 ? 6.039 -9.000 -10.600 1.00 82.31 125 ALA A O 1
ATOM 1020 N N . PHE A 1 126 ? 5.091 -7.924 -8.878 1.00 78.38 126 PHE A N 1
ATOM 1021 C CA . PHE A 1 126 ? 5.909 -8.568 -7.847 1.00 78.38 126 PHE A CA 1
ATOM 1022 C C . PHE A 1 126 ? 5.693 -10.079 -7.834 1.00 78.38 126 PHE A C 1
ATOM 1024 O O . PHE A 1 126 ? 6.657 -10.827 -7.949 1.00 78.38 126 PHE A O 1
ATOM 1031 N N . THR A 1 127 ? 4.438 -10.539 -7.808 1.00 78.62 127 THR A N 1
ATOM 1032 C CA . THR A 1 127 ? 4.140 -11.979 -7.854 1.00 78.62 127 THR A CA 1
ATOM 1033 C C . THR A 1 127 ? 4.715 -12.637 -9.108 1.00 78.62 127 THR A C 1
ATOM 1035 O O . THR A 1 127 ? 5.278 -13.723 -9.028 1.00 78.62 127 THR A O 1
ATOM 1038 N N . PHE A 1 128 ? 4.620 -11.981 -10.265 1.00 78.00 128 PHE A N 1
ATOM 1039 C CA . PHE A 1 128 ? 5.169 -12.504 -11.513 1.00 78.00 128 PHE A CA 1
ATOM 1040 C C . PHE A 1 128 ? 6.703 -12.555 -11.503 1.00 78.00 128 PHE A C 1
ATOM 1042 O O . PHE A 1 128 ? 7.297 -13.5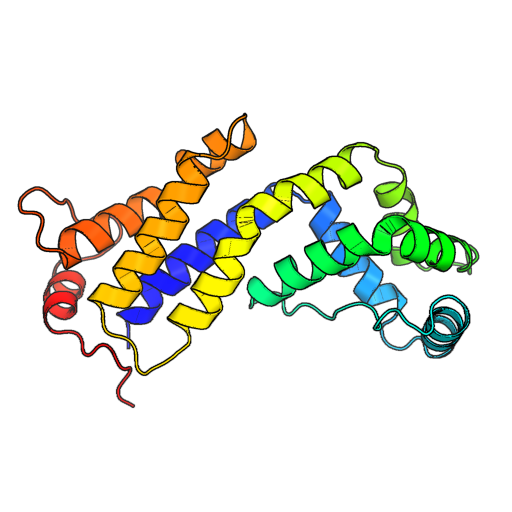47 -11.921 1.00 78.00 128 PHE A O 1
ATOM 1049 N N . LEU A 1 129 ? 7.359 -11.505 -11.005 1.00 74.12 129 LEU A N 1
ATOM 1050 C CA . LEU A 1 129 ? 8.818 -11.443 -10.920 1.00 74.12 129 LEU A CA 1
ATOM 1051 C C . LEU A 1 129 ? 9.385 -12.446 -9.899 1.00 74.12 129 LEU A C 1
ATOM 1053 O O . LEU A 1 129 ? 10.508 -12.914 -10.082 1.00 74.12 129 LEU A O 1
ATOM 1057 N N . GLU A 1 130 ? 8.606 -12.844 -8.891 1.00 72.31 130 GLU A N 1
ATOM 1058 C CA . GLU A 1 130 ? 8.970 -13.883 -7.919 1.00 72.31 130 GLU A CA 1
ATOM 1059 C C . GLU A 1 130 ? 8.911 -15.318 -8.498 1.00 72.31 130 GLU A C 1
ATOM 1061 O O . GLU A 1 130 ? 9.612 -16.210 -8.007 1.00 72.31 130 GLU A O 1
ATOM 1066 N N . ILE A 1 131 ? 8.126 -15.567 -9.557 1.00 73.31 131 ILE A N 1
ATOM 1067 C CA . ILE A 1 131 ? 7.998 -16.895 -10.187 1.00 73.31 131 ILE A CA 1
ATOM 1068 C C . ILE A 1 131 ? 9.271 -17.241 -10.969 1.00 73.31 131 ILE A C 1
ATOM 1070 O O . ILE A 1 131 ? 9.826 -16.413 -11.687 1.00 73.31 131 ILE A O 1
ATOM 1074 N N . ARG A 1 132 ? 9.753 -18.487 -10.857 1.00 62.62 132 ARG A N 1
ATOM 1075 C CA . ARG A 1 132 ? 11.043 -18.933 -11.428 1.00 62.62 132 ARG A CA 1
ATOM 1076 C C . ARG A 1 132 ? 10.976 -19.483 -12.863 1.00 62.62 132 ARG A C 1
ATOM 1078 O O . ARG A 1 132 ? 12.030 -19.687 -13.452 1.00 62.62 132 ARG A O 1
ATOM 1085 N N . SER A 1 133 ? 9.789 -19.718 -13.426 1.00 68.69 133 SER A N 1
ATOM 1086 C CA . SER A 1 133 ? 9.612 -20.329 -14.759 1.00 68.69 133 SER A CA 1
ATOM 1087 C C . SER A 1 133 ? 9.684 -19.353 -15.939 1.00 68.69 133 SER A C 1
ATOM 1089 O O . SER A 1 133 ? 9.823 -19.796 -17.074 1.00 68.69 133 SER A O 1
ATOM 1091 N N . GLU A 1 134 ? 9.580 -18.048 -15.687 1.00 71.75 134 GLU A N 1
ATOM 1092 C CA . GLU A 1 134 ? 9.365 -17.037 -16.734 1.00 71.75 134 GLU A CA 1
ATOM 1093 C C . GLU A 1 134 ? 10.660 -16.570 -17.396 1.00 71.75 134 GLU A C 1
ATOM 1095 O O . GLU A 1 134 ? 11.681 -16.416 -16.713 1.00 71.75 134 GLU A O 1
ATOM 1100 N N . THR A 1 135 ? 10.607 -16.272 -18.701 1.00 74.75 135 THR A N 1
ATOM 1101 C CA . THR A 1 135 ? 11.769 -15.806 -19.470 1.00 74.75 135 THR A CA 1
ATOM 1102 C C . THR A 1 135 ? 12.102 -14.338 -19.182 1.00 74.75 135 THR A C 1
ATOM 1104 O O . THR A 1 135 ? 11.293 -13.577 -18.650 1.00 74.75 135 THR A O 1
ATOM 1107 N N . LEU A 1 136 ? 13.313 -13.901 -19.552 1.00 72.88 136 LEU A N 1
ATOM 1108 C CA . LEU A 1 136 ? 13.709 -12.494 -19.426 1.00 72.88 136 LEU A CA 1
ATOM 1109 C C . LEU A 1 136 ? 12.782 -11.568 -20.232 1.00 72.88 136 LEU A C 1
ATOM 1111 O O . LEU A 1 136 ? 12.454 -10.479 -19.768 1.00 72.88 136 LEU A O 1
ATOM 1115 N N . VAL A 1 137 ? 12.329 -12.012 -21.408 1.00 74.81 137 VAL A N 1
ATOM 1116 C CA . VAL A 1 137 ? 11.410 -11.251 -22.264 1.00 74.81 137 VAL A CA 1
ATOM 1117 C C . VAL A 1 137 ? 10.069 -11.043 -21.563 1.00 74.81 137 VAL A C 1
ATOM 1119 O O . VAL A 1 137 ? 9.591 -9.912 -21.506 1.00 74.81 137 VAL A O 1
ATOM 1122 N N . ASP A 1 138 ? 9.502 -12.092 -20.963 1.00 78.00 138 ASP A N 1
ATOM 1123 C CA . ASP A 1 138 ? 8.212 -12.007 -20.264 1.00 78.00 138 ASP A CA 1
ATOM 1124 C C . ASP A 1 138 ? 8.290 -11.055 -19.061 1.00 78.00 138 ASP A C 1
ATOM 1126 O O . ASP A 1 138 ? 7.409 -10.222 -18.835 1.00 78.00 138 ASP A O 1
ATOM 1130 N N . ARG A 1 139 ? 9.403 -11.101 -18.321 1.00 77.81 139 ARG A N 1
ATOM 1131 C CA . ARG A 1 139 ? 9.659 -10.202 -17.183 1.00 77.81 139 ARG A CA 1
ATOM 1132 C C . ARG A 1 139 ? 9.800 -8.743 -17.608 1.00 77.81 139 ARG A C 1
ATOM 1134 O O . ARG A 1 139 ? 9.237 -7.863 -16.956 1.00 77.81 139 ARG A O 1
ATOM 1141 N N . LEU A 1 140 ? 10.514 -8.476 -18.701 1.00 79.38 140 LEU A N 1
ATOM 1142 C CA . LEU A 1 140 ? 10.653 -7.126 -19.252 1.00 79.38 140 LEU A CA 1
ATOM 1143 C C . LEU A 1 140 ? 9.307 -6.580 -19.743 1.00 79.38 140 LEU A C 1
ATOM 1145 O O . LEU A 1 140 ? 8.999 -5.422 -19.482 1.00 79.38 140 LEU A O 1
ATOM 1149 N N . GLN A 1 141 ? 8.453 -7.416 -20.343 1.00 83.38 141 GLN A N 1
ATOM 1150 C CA . GLN A 1 141 ? 7.095 -7.007 -20.718 1.00 83.38 141 GLN A CA 1
ATOM 1151 C C . GLN A 1 141 ? 6.245 -6.614 -19.505 1.00 83.38 141 GLN A C 1
ATOM 1153 O O . GLN A 1 141 ? 5.479 -5.650 -19.566 1.00 83.38 141 GLN A O 1
ATOM 1158 N N . VAL A 1 142 ? 6.353 -7.348 -18.395 1.00 84.81 142 VAL A N 1
ATOM 1159 C CA . VAL A 1 142 ? 5.676 -6.983 -17.142 1.00 84.81 142 VAL A CA 1
ATOM 1160 C C . VAL A 1 142 ? 6.210 -5.662 -16.601 1.00 84.81 142 VAL A C 1
ATOM 1162 O O . VAL A 1 142 ? 5.418 -4.805 -16.201 1.00 84.81 142 VAL A O 1
ATOM 1165 N N . PHE A 1 143 ? 7.524 -5.455 -16.657 1.00 82.00 143 PHE A N 1
ATOM 1166 C CA . PHE A 1 143 ? 8.129 -4.191 -16.265 1.00 82.00 143 PHE A CA 1
ATOM 1167 C C . PHE A 1 143 ? 7.616 -3.025 -17.122 1.00 82.00 143 PHE A C 1
ATOM 1169 O O . PHE A 1 143 ? 7.120 -2.039 -16.581 1.00 82.00 143 PHE A O 1
ATOM 1176 N N . ASP A 1 144 ? 7.606 -3.165 -18.448 1.00 84.19 144 ASP A N 1
ATOM 1177 C CA . ASP A 1 144 ? 7.071 -2.153 -19.364 1.00 84.19 144 ASP A CA 1
ATOM 1178 C C . ASP A 1 144 ? 5.600 -1.830 -19.074 1.00 84.19 144 ASP A C 1
ATOM 1180 O O . ASP A 1 144 ? 5.198 -0.666 -19.105 1.00 84.19 144 ASP A O 1
ATOM 1184 N N . LYS A 1 145 ? 4.779 -2.832 -18.730 1.00 87.62 145 LYS A N 1
ATOM 1185 C CA . LYS A 1 145 ? 3.389 -2.607 -18.297 1.00 87.62 145 LYS A CA 1
ATOM 1186 C C . LYS A 1 145 ? 3.322 -1.751 -17.031 1.00 87.62 145 LYS A C 1
ATOM 1188 O O . LYS A 1 145 ? 2.501 -0.835 -16.969 1.00 87.62 145 LYS A O 1
ATOM 1193 N N . VAL A 1 146 ? 4.179 -2.012 -16.041 1.00 87.56 146 VAL A N 1
ATOM 1194 C CA . VAL A 1 146 ? 4.262 -1.190 -14.825 1.00 87.56 146 VAL A CA 1
ATOM 1195 C C . VAL A 1 146 ? 4.657 0.245 -15.160 1.00 87.56 146 VAL A C 1
ATOM 1197 O O . VAL A 1 146 ? 3.957 1.175 -14.760 1.00 87.56 146 VAL A O 1
ATOM 1200 N N . ILE A 1 147 ? 5.717 0.426 -15.946 1.00 85.75 147 ILE A N 1
ATOM 1201 C CA . ILE A 1 147 ? 6.201 1.743 -16.370 1.00 85.75 147 ILE A CA 1
ATOM 1202 C C . ILE A 1 147 ? 5.117 2.518 -17.118 1.00 85.75 147 ILE A C 1
ATOM 1204 O O . ILE A 1 147 ? 4.871 3.686 -16.816 1.00 85.75 147 ILE A O 1
ATOM 1208 N N . ASN A 1 148 ? 4.436 1.878 -18.066 1.00 88.56 148 ASN A N 1
ATOM 1209 C CA . ASN A 1 148 ? 3.362 2.501 -18.832 1.00 88.56 148 ASN A CA 1
ATOM 1210 C C . ASN A 1 148 ? 2.197 2.940 -17.941 1.00 88.56 148 ASN A C 1
ATOM 1212 O O . ASN A 1 148 ? 1.602 3.987 -18.189 1.00 88.56 148 ASN A O 1
ATOM 1216 N N . ASN A 1 149 ? 1.879 2.177 -16.894 1.00 89.31 149 ASN A N 1
ATOM 1217 C CA . ASN A 1 149 ? 0.854 2.570 -15.933 1.00 89.31 149 ASN A CA 1
ATOM 1218 C C . ASN A 1 149 ? 1.296 3.772 -15.095 1.00 89.31 149 ASN A C 1
ATOM 1220 O O . ASN A 1 149 ? 0.521 4.714 -14.985 1.00 89.31 149 ASN A O 1
ATOM 1224 N N . ILE A 1 150 ? 2.544 3.810 -14.612 1.00 88.75 150 ILE A N 1
ATOM 1225 C CA . ILE A 1 150 ? 3.103 4.981 -13.908 1.00 88.75 150 ILE A CA 1
ATOM 1226 C C . ILE A 1 150 ? 2.994 6.245 -14.771 1.00 88.75 150 ILE A C 1
ATOM 1228 O O . ILE A 1 150 ? 2.561 7.291 -14.293 1.00 88.75 150 ILE A O 1
ATOM 1232 N N . HIS A 1 151 ? 3.329 6.159 -16.063 1.00 88.56 151 HIS A N 1
ATOM 1233 C CA . HIS A 1 151 ? 3.269 7.311 -16.970 1.00 88.56 151 HIS A CA 1
ATOM 1234 C C . HIS A 1 151 ? 1.847 7.866 -17.151 1.00 88.56 151 HIS A C 1
ATOM 1236 O O . HIS A 1 151 ? 1.691 9.062 -17.400 1.00 88.56 151 HIS A O 1
ATOM 1242 N N . LYS A 1 152 ? 0.820 7.024 -16.986 1.00 90.38 152 LYS A N 1
ATOM 1243 C CA . LYS A 1 152 ? -0.593 7.418 -17.067 1.00 90.38 152 LYS A CA 1
ATOM 1244 C C . LYS A 1 152 ? -1.119 8.075 -15.792 1.00 90.38 152 LYS A C 1
ATOM 1246 O O . LYS A 1 152 ? -2.200 8.652 -15.843 1.00 90.38 152 LYS A O 1
ATOM 1251 N N . ILE A 1 153 ? -0.395 8.005 -14.672 1.00 89.81 153 ILE A N 1
ATOM 1252 C CA . ILE A 1 153 ? -0.836 8.603 -13.406 1.00 89.81 153 ILE A CA 1
ATOM 1253 C C . ILE A 1 153 ? -0.720 10.130 -13.516 1.00 89.81 153 ILE A C 1
ATOM 1255 O O . ILE A 1 153 ? 0.383 10.637 -13.751 1.00 89.81 153 ILE A O 1
ATOM 1259 N N . PRO A 1 154 ? -1.826 10.880 -13.387 1.00 88.12 154 PRO A N 1
ATOM 1260 C CA . PRO A 1 154 ? -1.797 12.334 -13.455 1.00 88.12 154 PRO A CA 1
ATOM 1261 C C . PRO A 1 154 ? -1.413 12.963 -12.106 1.00 88.12 154 PRO A C 1
ATOM 1263 O O . PRO A 1 154 ? -1.404 12.310 -11.061 1.00 88.12 154 PRO A O 1
ATOM 1266 N N . GLY A 1 155 ? -1.170 14.274 -12.131 1.00 89.69 155 GLY A N 1
ATOM 1267 C CA . GLY A 1 155 ? -0.986 15.089 -10.931 1.00 89.69 155 GLY A CA 1
ATOM 1268 C C . GLY A 1 155 ? 0.422 15.032 -10.340 1.00 89.69 155 GLY A C 1
ATOM 1269 O O . GLY A 1 155 ? 1.293 14.304 -10.810 1.00 89.69 155 GLY A O 1
ATOM 1270 N N . ILE A 1 156 ? 0.632 15.823 -9.285 1.00 89.50 156 ILE A N 1
ATOM 1271 C CA . ILE A 1 156 ? 1.957 16.060 -8.690 1.00 89.50 156 ILE A CA 1
ATOM 1272 C C . ILE A 1 156 ? 2.648 14.770 -8.232 1.00 89.50 156 ILE A C 1
ATOM 1274 O O . ILE A 1 156 ? 3.844 14.616 -8.438 1.00 89.50 156 ILE A O 1
ATOM 1278 N N . VAL A 1 157 ? 1.886 13.819 -7.685 1.00 89.31 157 VAL A N 1
ATOM 1279 C CA . VAL A 1 157 ? 2.406 12.521 -7.235 1.00 89.31 157 VAL A CA 1
ATOM 1280 C C . VAL A 1 157 ? 2.848 11.676 -8.428 1.00 89.31 157 VAL A C 1
ATOM 1282 O O . VAL A 1 157 ? 3.909 11.061 -8.394 1.00 89.31 157 VAL A O 1
ATOM 1285 N N . GLY A 1 158 ? 2.057 11.665 -9.504 1.00 88.88 158 GLY A N 1
ATOM 1286 C CA . GLY A 1 158 ? 2.422 10.972 -10.736 1.00 88.88 158 GLY A CA 1
ATOM 1287 C C . GLY A 1 158 ? 3.705 11.536 -11.342 1.00 88.88 158 GLY A C 1
ATOM 1288 O O . GLY A 1 158 ? 4.587 10.770 -11.721 1.00 88.88 158 GLY A O 1
ATOM 1289 N N . GLU A 1 159 ? 3.838 12.861 -11.395 1.00 90.69 159 GLU A N 1
ATOM 1290 C CA . GLU A 1 159 ? 5.049 13.521 -11.898 1.00 90.69 159 GLU A CA 1
ATOM 1291 C C . GLU A 1 159 ? 6.276 13.253 -11.015 1.00 90.69 159 GLU A C 1
ATOM 1293 O O . GLU A 1 159 ? 7.352 12.943 -11.531 1.00 90.69 159 GLU A O 1
ATOM 1298 N N . ASP A 1 160 ? 6.120 13.276 -9.692 1.00 91.38 160 ASP A N 1
ATOM 1299 C CA . ASP A 1 160 ? 7.195 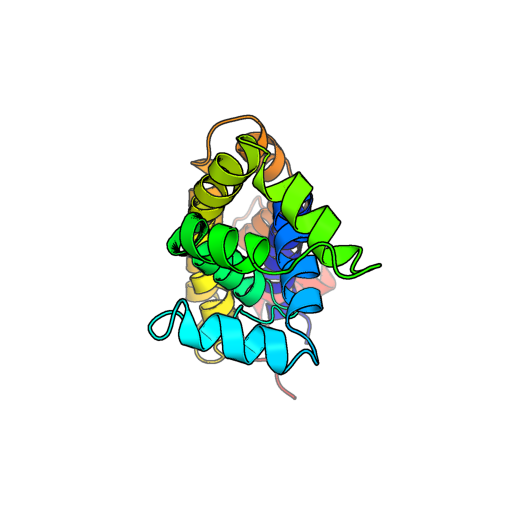12.936 -8.757 1.00 91.38 160 ASP A CA 1
ATOM 1300 C C . ASP A 1 160 ? 7.723 11.509 -9.004 1.00 91.38 160 ASP A C 1
ATOM 1302 O O . ASP A 1 160 ? 8.920 11.306 -9.229 1.00 91.38 160 ASP A O 1
ATOM 1306 N N . ILE A 1 161 ? 6.825 10.526 -9.131 1.00 89.25 161 ILE A N 1
ATOM 1307 C CA . ILE A 1 161 ? 7.204 9.135 -9.422 1.00 89.25 161 ILE A CA 1
ATOM 1308 C C . ILE A 1 161 ? 7.865 9.011 -10.806 1.00 89.25 161 ILE A C 1
ATOM 1310 O O . ILE A 1 161 ? 8.849 8.287 -10.947 1.00 89.25 161 ILE A O 1
ATOM 1314 N N . LYS A 1 162 ? 7.380 9.725 -11.834 1.00 89.56 162 LYS A N 1
ATOM 1315 C CA . LYS A 1 162 ? 7.975 9.708 -13.190 1.00 89.56 162 LYS A CA 1
ATOM 1316 C C . LYS A 1 162 ? 9.392 10.280 -13.221 1.00 89.56 162 LYS A C 1
ATOM 1318 O O . LYS A 1 162 ? 10.219 9.845 -14.024 1.00 89.56 162 LYS A O 1
ATOM 1323 N N . THR A 1 163 ? 9.684 11.261 -12.370 1.00 87.19 163 THR A N 1
ATOM 1324 C CA . THR A 1 163 ? 11.014 11.885 -12.296 1.00 87.19 163 THR A CA 1
ATOM 1325 C C . THR A 1 163 ? 12.004 11.115 -11.421 1.00 87.19 163 THR A C 1
ATOM 1327 O O . THR A 1 163 ? 13.206 11.406 -11.481 1.00 87.19 163 THR A O 1
ATOM 1330 N N . ASN A 1 164 ? 11.534 10.097 -10.689 1.00 86.06 164 ASN A N 1
ATOM 1331 C CA . ASN A 1 164 ? 12.336 9.254 -9.812 1.00 86.06 164 ASN A CA 1
ATOM 1332 C C . ASN A 1 164 ? 13.550 8.645 -10.546 1.00 86.06 164 ASN A C 1
ATOM 1334 O O . ASN A 1 164 ? 13.450 8.099 -11.649 1.00 86.06 164 ASN A O 1
ATOM 1338 N N . LYS A 1 165 ? 14.731 8.748 -9.925 1.00 84.56 165 LYS A N 1
ATOM 1339 C CA . LYS A 1 165 ? 16.000 8.293 -10.515 1.00 84.56 165 LYS A CA 1
ATOM 1340 C C . LYS A 1 165 ? 16.043 6.774 -10.730 1.00 84.56 165 LYS A C 1
ATOM 1342 O O . LYS A 1 165 ? 16.611 6.330 -11.722 1.00 84.56 165 LYS A O 1
ATOM 1347 N N . ASP A 1 166 ? 15.398 6.007 -9.855 1.00 82.19 166 ASP A N 1
ATOM 1348 C CA . ASP A 1 166 ? 15.394 4.544 -9.895 1.00 82.19 166 ASP A CA 1
ATOM 1349 C C . ASP A 1 166 ? 14.540 4.068 -11.078 1.00 82.19 166 ASP A C 1
ATOM 1351 O O . ASP A 1 166 ? 14.917 3.141 -11.788 1.00 82.19 166 ASP A O 1
ATOM 1355 N N . LEU A 1 167 ? 13.456 4.788 -11.393 1.00 82.69 167 LEU A N 1
ATOM 1356 C CA . LEU A 1 167 ? 12.667 4.564 -12.608 1.00 82.69 167 LEU A CA 1
ATOM 1357 C C . LEU A 1 167 ? 13.512 4.717 -13.883 1.00 82.69 167 LEU A C 1
ATOM 1359 O O . LEU A 1 167 ? 13.399 3.913 -14.811 1.00 82.69 167 LEU A O 1
ATOM 1363 N N . LYS A 1 168 ? 14.374 5.742 -13.927 1.00 82.06 168 LYS A N 1
ATOM 1364 C CA . LYS A 1 168 ? 15.281 5.992 -15.060 1.00 82.06 168 LYS A CA 1
ATOM 1365 C C . LYS A 1 168 ? 16.357 4.915 -15.167 1.00 82.06 168 LYS A C 1
ATOM 1367 O O . LYS A 1 168 ? 16.628 4.447 -16.270 1.00 82.06 168 LYS A O 1
ATOM 1372 N N . GLU A 1 169 ? 16.935 4.519 -14.036 1.00 79.00 169 GLU A N 1
ATOM 1373 C CA . GLU A 1 169 ? 17.957 3.473 -13.950 1.00 79.00 169 GLU A CA 1
ATOM 1374 C C . GLU A 1 169 ? 17.428 2.139 -14.489 1.00 79.00 169 GLU A C 1
ATOM 1376 O O . GLU A 1 169 ? 18.028 1.541 -15.380 1.00 79.00 169 GLU A O 1
ATOM 1381 N N . ILE A 1 170 ? 16.247 1.709 -14.041 1.00 78.00 170 ILE A N 1
ATOM 1382 C CA . ILE A 1 170 ? 15.698 0.419 -14.471 1.00 78.00 170 ILE A CA 1
ATOM 1383 C C . ILE A 1 170 ? 15.269 0.455 -15.938 1.00 78.00 170 ILE A C 1
ATOM 1385 O O . ILE A 1 170 ? 15.458 -0.529 -16.651 1.00 78.00 170 ILE A O 1
ATOM 1389 N N . LYS A 1 171 ? 14.741 1.588 -16.423 1.00 80.44 171 LYS A N 1
ATOM 1390 C CA . LYS A 1 171 ? 14.443 1.759 -17.849 1.00 80.44 171 LYS A CA 1
ATOM 1391 C C . LYS A 1 171 ? 15.714 1.618 -18.688 1.00 80.44 171 LYS A C 1
ATOM 1393 O O . LYS A 1 171 ? 15.712 0.870 -19.656 1.00 80.44 171 LYS A O 1
ATOM 1398 N N . SER A 1 172 ? 16.803 2.269 -18.282 1.00 79.81 172 SER A N 1
ATOM 1399 C CA . SER A 1 172 ? 18.121 2.143 -18.917 1.00 79.81 172 SER A CA 1
ATOM 1400 C C . SER A 1 172 ? 18.598 0.684 -18.953 1.00 79.81 172 SER A C 1
ATOM 1402 O O . SER A 1 172 ? 18.979 0.191 -20.015 1.00 79.81 172 SER A O 1
ATOM 1404 N N . ILE A 1 173 ? 18.490 -0.041 -17.835 1.00 75.25 173 ILE A N 1
ATOM 1405 C CA . ILE A 1 173 ? 18.828 -1.469 -17.767 1.00 75.25 173 ILE A CA 1
ATOM 1406 C C . ILE A 1 173 ? 17.961 -2.273 -18.747 1.00 75.25 173 ILE A C 1
ATOM 1408 O O . ILE A 1 173 ? 18.499 -3.009 -19.568 1.00 75.25 173 ILE A O 1
ATOM 1412 N N . ALA A 1 174 ? 16.637 -2.104 -18.731 1.00 77.19 174 ALA A N 1
ATOM 1413 C CA . ALA A 1 174 ? 15.722 -2.798 -19.641 1.00 77.19 174 ALA A CA 1
ATOM 1414 C C . ALA A 1 174 ? 16.049 -2.540 -21.128 1.00 77.19 174 ALA A C 1
ATOM 1416 O O . ALA A 1 174 ? 16.005 -3.455 -21.953 1.00 77.19 174 ALA A O 1
ATOM 1417 N N . GLU A 1 175 ? 16.435 -1.314 -21.485 1.00 80.06 175 GLU A N 1
ATOM 1418 C CA . GLU A 1 175 ? 16.847 -0.963 -22.848 1.00 80.06 175 GLU A CA 1
ATOM 1419 C C . GLU A 1 175 ? 18.145 -1.660 -23.278 1.00 80.06 175 GLU A C 1
ATOM 1421 O O . GLU A 1 175 ? 18.230 -2.156 -24.404 1.00 80.06 175 GLU A O 1
ATOM 1426 N N . VAL A 1 176 ? 19.128 -1.767 -22.379 1.00 76.19 176 VAL A N 1
ATOM 1427 C CA . VAL A 1 176 ? 20.361 -2.534 -22.627 1.00 76.19 176 VAL A CA 1
ATOM 1428 C C . VAL A 1 176 ? 20.044 -4.022 -22.814 1.00 76.19 176 VAL A C 1
ATOM 1430 O O . VAL A 1 176 ? 20.533 -4.642 -23.758 1.00 76.19 176 VAL A O 1
ATOM 1433 N N . LEU A 1 177 ? 19.183 -4.591 -21.963 1.00 71.88 177 LEU A N 1
ATOM 1434 C 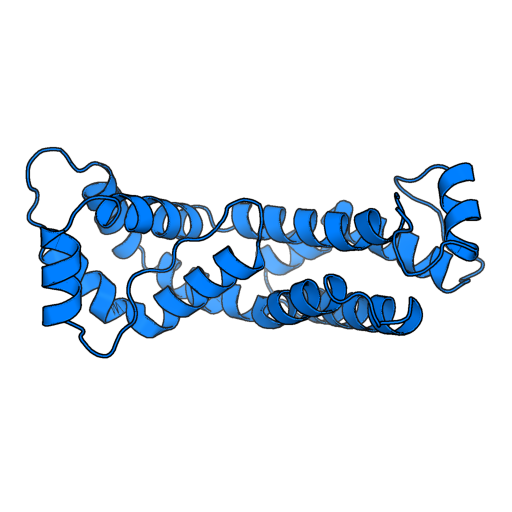CA . LEU A 1 177 ? 18.805 -6.011 -22.010 1.00 71.88 177 LEU A CA 1
ATOM 1435 C C . LEU A 1 177 ? 18.030 -6.392 -23.275 1.00 71.88 177 LEU A C 1
ATOM 1437 O O . LEU A 1 177 ? 18.159 -7.513 -23.762 1.00 71.88 177 LEU A O 1
ATOM 1441 N N . THR A 1 178 ? 17.252 -5.461 -23.827 1.00 74.12 178 THR A N 1
ATOM 1442 C CA . THR A 1 178 ? 16.516 -5.646 -25.091 1.00 74.12 178 THR A CA 1
ATOM 1443 C C . THR A 1 178 ? 17.370 -5.389 -26.336 1.00 74.12 178 THR A C 1
ATOM 1445 O O . THR A 1 178 ? 16.886 -5.564 -27.453 1.00 74.12 178 THR A O 1
ATOM 1448 N N . GLY A 1 179 ? 18.643 -5.008 -26.173 1.00 71.25 179 GLY A N 1
ATOM 1449 C CA . GLY A 1 179 ? 19.577 -4.814 -27.281 1.00 71.25 179 GLY A CA 1
ATOM 1450 C C . GLY A 1 179 ? 19.417 -3.487 -28.027 1.00 71.25 179 GLY A C 1
ATOM 1451 O O . GLY A 1 179 ? 19.827 -3.393 -29.185 1.00 71.25 179 GLY A O 1
ATOM 1452 N N . LYS A 1 180 ? 18.844 -2.446 -27.404 1.00 77.06 180 LYS A N 1
ATOM 1453 C CA . LYS A 1 180 ? 18.805 -1.106 -28.011 1.00 77.06 180 LYS A CA 1
ATOM 1454 C C . LYS A 1 180 ? 20.226 -0.543 -28.133 1.00 77.06 180 LYS A C 1
ATOM 1456 O O . LYS A 1 180 ? 20.886 -0.279 -27.133 1.00 77.06 180 LYS A O 1
ATOM 1461 N N . SER A 1 181 ? 20.668 -0.293 -29.366 1.00 61.59 181 SER A N 1
ATOM 1462 C CA . SER A 1 181 ? 22.043 0.122 -29.701 1.00 61.59 181 SER A CA 1
ATOM 1463 C C . SER A 1 181 ? 22.497 1.443 -29.069 1.00 61.59 181 SER A C 1
ATOM 1465 O O . SER A 1 181 ? 23.693 1.661 -28.915 1.00 61.59 181 SER A O 1
ATOM 1467 N N . ASN A 1 182 ? 21.554 2.318 -28.709 1.00 72.06 182 ASN A N 1
ATOM 1468 C CA . ASN A 1 182 ? 21.828 3.647 -28.153 1.00 72.06 182 ASN A CA 1
ATOM 1469 C C . ASN A 1 182 ? 21.566 3.720 -26.638 1.00 72.06 182 ASN A C 1
ATOM 1471 O O . ASN A 1 182 ? 21.567 4.812 -26.070 1.00 72.06 182 ASN A O 1
ATOM 1475 N N . ALA A 1 183 ? 21.283 2.586 -25.989 1.00 69.56 183 ALA A N 1
ATOM 1476 C CA . ALA A 1 183 ? 21.025 2.550 -24.558 1.00 69.56 183 ALA A CA 1
ATOM 1477 C C . ALA A 1 183 ? 22.308 2.870 -23.779 1.00 69.56 183 ALA A C 1
ATOM 1479 O O . ALA A 1 183 ? 23.369 2.297 -24.027 1.00 69.56 183 ALA A O 1
ATOM 1480 N N . GLN A 1 184 ? 22.207 3.787 -22.820 1.00 68.81 184 GLN A N 1
ATOM 1481 C CA . GLN A 1 184 ? 23.277 4.046 -21.861 1.00 68.81 184 GLN A CA 1
ATOM 1482 C C . GLN A 1 184 ? 23.054 3.174 -20.638 1.00 68.81 184 GLN A C 1
ATOM 1484 O O . GLN A 1 184 ? 21.921 3.065 -20.180 1.00 68.81 184 GLN A O 1
ATOM 1489 N N . LEU A 1 185 ? 24.117 2.585 -20.096 1.00 66.44 185 LEU A N 1
ATOM 1490 C CA . LEU A 1 185 ? 24.073 1.859 -18.834 1.00 66.44 185 LEU A CA 1
ATOM 1491 C C . LEU A 1 185 ? 24.228 2.857 -17.676 1.00 66.44 185 LEU A C 1
ATOM 1493 O O . LEU A 1 185 ? 25.289 3.457 -17.514 1.00 66.44 185 LEU A O 1
ATOM 1497 N N . ILE A 1 186 ? 23.169 3.055 -16.892 1.00 66.25 186 ILE A N 1
ATOM 1498 C CA . ILE A 1 186 ? 23.149 3.970 -15.741 1.00 66.25 186 ILE A CA 1
ATOM 1499 C C . ILE A 1 186 ? 23.070 3.134 -14.461 1.00 66.25 186 ILE A C 1
ATOM 1501 O O . ILE A 1 186 ? 22.329 2.159 -14.413 1.00 66.25 186 ILE A O 1
ATOM 1505 N N . GLY A 1 187 ? 23.843 3.494 -13.429 1.00 62.97 187 GLY A N 1
ATOM 1506 C CA . GLY A 1 187 ? 23.772 2.850 -12.104 1.00 62.97 187 GLY A CA 1
ATOM 1507 C C . GLY A 1 187 ? 24.377 1.442 -12.013 1.00 62.97 187 GLY A C 1
ATOM 1508 O O . GLY A 1 187 ? 24.440 0.867 -10.930 1.00 62.97 187 GLY A O 1
ATOM 1509 N N . MET A 1 188 ? 24.902 0.906 -13.117 1.00 65.81 188 MET A N 1
ATOM 1510 C CA . MET A 1 188 ? 25.493 -0.429 -13.204 1.00 65.81 188 MET A CA 1
ATOM 1511 C C . MET A 1 188 ? 26.848 -0.376 -13.917 1.00 65.81 188 MET A C 1
ATOM 1513 O O . MET A 1 188 ? 27.042 0.428 -14.827 1.00 65.81 188 MET A O 1
ATOM 1517 N N . ASN A 1 189 ? 27.800 -1.222 -13.512 1.00 68.75 189 ASN A N 1
ATOM 1518 C CA . ASN A 1 189 ? 29.097 -1.312 -14.186 1.00 68.75 189 ASN A CA 1
ATOM 1519 C C . ASN A 1 189 ? 29.038 -2.227 -15.427 1.00 68.75 189 ASN A C 1
ATOM 1521 O O . ASN A 1 189 ? 28.203 -3.131 -15.520 1.00 68.75 189 ASN A O 1
ATOM 1525 N N . THR A 1 190 ? 29.935 -1.989 -16.387 1.00 67.62 190 THR A N 1
ATOM 1526 C CA . THR A 1 190 ? 29.971 -2.692 -17.680 1.00 67.62 190 THR A CA 1
ATOM 1527 C C . THR A 1 190 ? 30.165 -4.199 -17.527 1.00 67.62 190 THR A C 1
ATOM 1529 O O . THR A 1 190 ? 29.544 -4.970 -18.248 1.00 67.62 190 THR A O 1
ATOM 1532 N N . GLU A 1 191 ? 30.998 -4.628 -16.578 1.00 68.06 191 GLU A N 1
ATOM 1533 C CA . GLU A 1 191 ? 31.246 -6.046 -16.298 1.00 68.06 191 GLU A CA 1
ATOM 1534 C C . GLU A 1 191 ? 29.956 -6.761 -15.886 1.00 68.06 191 GLU A C 1
ATOM 1536 O O . GLU A 1 191 ? 29.598 -7.792 -16.456 1.00 68.06 191 GLU A O 1
ATOM 1541 N N . SER A 1 192 ? 29.192 -6.143 -14.982 1.00 65.00 192 SER A N 1
ATOM 1542 C CA . SER A 1 192 ? 27.873 -6.624 -14.589 1.00 65.00 192 SER A CA 1
ATOM 1543 C C . SER A 1 192 ? 26.961 -6.676 -15.808 1.00 65.00 192 SER A C 1
ATOM 1545 O O . SER A 1 192 ? 26.408 -7.739 -16.064 1.00 65.00 192 SER A O 1
ATOM 1547 N N . ALA A 1 193 ? 26.871 -5.591 -16.595 1.00 63.88 193 ALA A N 1
ATOM 1548 C CA . ALA A 1 193 ? 26.032 -5.480 -17.798 1.00 63.88 193 ALA A CA 1
ATOM 1549 C C . ALA A 1 193 ? 26.300 -6.554 -18.862 1.00 63.88 193 ALA A C 1
ATOM 1551 O O . ALA A 1 193 ? 25.359 -7.107 -19.427 1.00 63.88 193 ALA A O 1
ATOM 1552 N N . VAL A 1 194 ? 27.567 -6.889 -19.116 1.00 63.06 194 VAL A N 1
ATOM 1553 C CA . VAL A 1 194 ? 27.943 -7.946 -20.070 1.00 63.06 194 VAL A CA 1
ATOM 1554 C C . VAL A 1 194 ? 27.471 -9.314 -19.577 1.00 63.06 194 VAL A C 1
ATOM 1556 O O . VAL A 1 194 ? 26.956 -10.105 -20.372 1.00 63.06 194 VAL A O 1
ATOM 1559 N N . CYS A 1 195 ? 27.556 -9.566 -18.268 1.00 59.12 195 CYS A N 1
ATOM 1560 C CA . CYS A 1 195 ? 27.016 -10.779 -17.662 1.00 59.12 195 CYS A CA 1
ATOM 1561 C C . CYS A 1 195 ? 25.489 -10.874 -17.799 1.00 59.12 195 CYS A C 1
ATOM 1563 O O . CYS A 1 195 ? 24.978 -11.986 -17.872 1.00 59.12 195 CYS A O 1
ATOM 1565 N N . PHE A 1 196 ? 24.748 -9.761 -17.915 1.00 58.50 196 PHE A N 1
ATOM 1566 C CA . PHE A 1 196 ? 23.288 -9.814 -18.082 1.00 58.50 196 PHE A CA 1
ATOM 1567 C C . PHE A 1 196 ? 22.827 -10.404 -19.416 1.00 58.50 196 PHE A C 1
ATOM 1569 O O . PHE A 1 196 ? 21.795 -11.069 -19.445 1.00 58.50 196 PHE A O 1
ATOM 1576 N N . LYS A 1 197 ? 23.568 -10.193 -20.513 1.00 52.91 197 LYS A N 1
ATOM 1577 C CA . LYS A 1 197 ? 23.200 -10.739 -21.835 1.00 52.91 197 LYS A CA 1
ATOM 1578 C C . LYS A 1 197 ? 23.122 -12.271 -21.825 1.00 52.91 197 LYS A C 1
ATOM 1580 O O . LYS A 1 197 ? 22.357 -12.857 -22.585 1.00 52.91 197 LYS A O 1
ATOM 1585 N N . TYR A 1 198 ? 23.922 -12.897 -20.966 1.00 53.12 198 TYR A N 1
ATOM 1586 C CA . TYR A 1 198 ? 24.040 -14.347 -20.830 1.00 53.12 198 TYR A CA 1
ATOM 1587 C C . TYR A 1 198 ? 23.584 -14.840 -19.452 1.00 53.12 198 TYR A C 1
ATOM 1589 O O . TYR A 1 198 ? 23.786 -16.007 -19.121 1.00 53.12 198 TYR A O 1
ATOM 1597 N N . ALA A 1 199 ? 22.993 -13.958 -18.639 1.00 51.25 199 ALA A N 1
ATOM 1598 C CA . ALA A 1 199 ? 22.557 -14.305 -17.302 1.00 51.25 199 ALA A CA 1
ATOM 1599 C C . ALA A 1 199 ? 21.415 -15.323 -17.402 1.00 51.25 199 ALA A C 1
ATOM 1601 O O . ALA A 1 199 ? 20.406 -15.041 -18.058 1.00 51.25 199 ALA A O 1
ATOM 1602 N N . PRO A 1 200 ? 21.531 -16.493 -16.751 1.00 46.59 200 PRO A N 1
ATOM 1603 C CA . PRO A 1 200 ? 20.408 -17.405 -16.655 1.00 46.59 200 PRO A CA 1
ATOM 1604 C C . PRO A 1 200 ? 19.252 -16.685 -15.954 1.00 46.59 200 PRO A C 1
ATOM 1606 O O . PRO A 1 200 ? 19.443 -15.980 -14.961 1.00 46.59 200 PRO A O 1
ATOM 1609 N N . VAL A 1 201 ? 18.035 -16.874 -16.469 1.00 50.00 201 VAL A N 1
ATOM 1610 C CA . VAL A 1 201 ? 16.815 -16.281 -15.888 1.00 50.00 201 VAL A CA 1
ATOM 1611 C C . VAL A 1 201 ? 16.518 -16.855 -14.490 1.00 50.00 201 VAL A C 1
ATOM 1613 O O . VAL A 1 201 ? 15.693 -16.340 -13.739 1.00 50.00 201 VAL A O 1
ATOM 1616 N N . THR A 1 202 ? 17.242 -17.905 -14.113 1.00 39.34 202 THR A N 1
ATOM 1617 C CA . THR A 1 202 ? 17.211 -18.556 -12.813 1.00 39.34 202 THR A CA 1
ATOM 1618 C C . THR A 1 202 ? 18.498 -18.289 -12.038 1.00 39.34 202 THR A C 1
ATOM 1620 O O . THR A 1 202 ? 19.604 -18.486 -12.540 1.00 39.34 202 THR A O 1
ATOM 1623 N N . SER A 1 203 ? 18.346 -17.920 -10.767 1.00 37.97 203 SER A N 1
ATOM 1624 C CA . SER A 1 203 ? 19.396 -18.061 -9.761 1.00 37.97 203 SER A CA 1
ATOM 1625 C C . SER A 1 203 ? 19.800 -19.535 -9.664 1.00 37.97 203 SER A C 1
ATOM 1627 O O . SER A 1 203 ? 19.024 -20.330 -9.140 1.00 37.97 203 SER A O 1
ATOM 1629 N N . ALA A 1 204 ? 20.980 -19.899 -10.166 1.00 36.09 204 ALA A N 1
ATOM 1630 C CA . ALA A 1 204 ? 21.643 -21.117 -9.719 1.00 36.09 204 ALA A CA 1
ATOM 1631 C C . ALA A 1 204 ? 22.124 -20.885 -8.278 1.00 36.09 204 ALA A C 1
ATOM 1633 O O . ALA A 1 204 ? 22.777 -19.870 -8.008 1.00 36.09 204 ALA A O 1
ATOM 1634 N N . GLU A 1 205 ? 21.724 -21.775 -7.372 1.00 34.75 205 GLU A N 1
ATOM 1635 C CA . GLU A 1 205 ? 22.566 -22.114 -6.220 1.00 34.75 205 GLU A CA 1
ATOM 1636 C C . GLU A 1 205 ? 23.820 -22.839 -6.718 1.00 34.75 205 GLU A C 1
ATOM 1638 O O . GLU A 1 205 ? 23.695 -23.615 -7.697 1.00 34.75 205 GLU A O 1
#

Secondary structure (DSSP, 8-state):
--SHHHHHHHHHHHHHHHHHH-HHHHHHHHHHHHHHTT-HHHHHHHHHH-TTSPPPP---TT-HHHHHHHHHHHHHHHHHHHHHHHTS---TT-HHHHHHHHHHT-HHHHHHHHHHGGGHHHHHHHHHHH-SS--HHHHHHHHHHHHHHHHH--HHHHHHHHH-HHHHHHHHHHHHHTT-TT----SS-HHHHHHHHT--SS---